Protein AF-S4PWM1-F1 (afdb_monomer)

Mean predicted aligned error: 23.27 Å

Secondary structure (DSSP, 8-state):
-PPPP---------------------S-------SS------------------------PPPPPP----TTS---HHHHHHHHHHTTPPPPPP-------S-PPPTTS----PPPP-HHHHHHHHHHHHHHHHHHHHHHHHHHHHHHTT--------HHHHHHHHHHHHHHHHHHHHHHHHHHHHHHHH-HHHHHHHHHHHHHHHSPPGGGGTT-

pLDDT: mean 71.3, std 20.87, range [37.0, 96.94]

Radius of gyration: 50.27 Å; Cα contacts (8 Å, |Δi|>4): 25; chains: 1; bounding box: 81×59×151 Å

Sequence (216 aa):
VEEVPVDSHLAKDNGAASRSRSRSNTRERADNHSREHRGHDDGHRDTSRSQDSVKSRESSEASPAPVSSSAHDSLSIDETNKLRAKLGLKPLELAEKRADDGKIKDDLGEFYHAPAANLAQQRKADKLRERLDERREKRQLENKLQSTLLADESDDDDASAWVRRSRDIEKQKREAAKRAALLDEMDAEFGVGALLADEQRGERARAYAPRHLRGL

Structure (mmCIF, N/CA/C/O backbone):
data_AF-S4PWM1-F1
#
_entry.id   AF-S4PWM1-F1
#
loop_
_atom_site.group_PDB
_atom_site.id
_atom_site.type_symbol
_atom_site.label_atom_id
_atom_site.label_alt_id
_atom_site.label_comp_id
_atom_site.label_asym_id
_atom_site.label_entity_id
_atom_site.label_seq_id
_atom_site.pdbx_PDB_ins_code
_atom_site.Cartn_x
_atom_site.Cartn_y
_atom_site.Cartn_z
_atom_site.occupancy
_atom_site.B_iso_or_equiv
_atom_site.auth_seq_id
_atom_site.auth_comp_id
_atom_site.auth_asym_id
_atom_site.auth_atom_id
_atom_site.pdbx_PDB_model_num
ATOM 1 N N . VAL A 1 1 ? -25.999 14.994 64.403 1.00 47.25 1 VAL A N 1
ATOM 2 C CA . VAL A 1 1 ? -25.437 16.182 63.727 1.00 47.25 1 VAL A CA 1
ATOM 3 C C . VAL A 1 1 ? -23.970 16.186 64.089 1.00 47.25 1 VAL A C 1
ATOM 5 O O . VAL A 1 1 ? -23.621 16.641 65.165 1.00 47.25 1 VAL A O 1
ATOM 8 N N . GLU A 1 2 ? -23.168 15.498 63.282 1.00 57.25 2 GLU A N 1
ATOM 9 C CA . GLU A 1 2 ? -21.711 15.468 63.417 1.00 57.25 2 GLU A CA 1
ATOM 10 C C . GLU A 1 2 ? -21.146 16.442 62.387 1.00 57.25 2 GLU A C 1
ATOM 12 O O . GLU A 1 2 ? -21.540 16.423 61.219 1.00 57.25 2 GLU A O 1
ATOM 17 N N . GLU A 1 3 ? -20.309 17.353 62.863 1.00 59.72 3 GLU A N 1
ATOM 18 C CA . GLU A 1 3 ? -19.761 18.471 62.106 1.00 59.72 3 GLU A CA 1
ATOM 19 C C . GLU A 1 3 ? -18.607 17.997 61.213 1.00 59.72 3 GLU A C 1
ATOM 21 O O . GLU A 1 3 ? -17.680 17.325 61.663 1.00 59.72 3 GLU A O 1
ATOM 26 N N . VAL A 1 4 ? -18.669 18.357 59.931 1.00 64.19 4 VAL A N 1
ATOM 27 C CA . VAL A 1 4 ? -17.611 18.114 58.942 1.00 64.19 4 VAL A CA 1
ATOM 28 C C . VAL A 1 4 ? -16.639 19.301 58.973 1.00 64.19 4 VAL A C 1
ATOM 30 O O . VAL A 1 4 ? -17.100 20.437 58.833 1.00 64.19 4 VAL A O 1
ATOM 33 N N . PRO A 1 5 ? -15.314 19.101 59.104 1.00 62.34 5 PRO A N 1
ATOM 34 C CA . PRO A 1 5 ? -14.359 20.194 58.969 1.00 62.34 5 PRO A CA 1
ATOM 35 C C . PRO A 1 5 ? -14.307 20.691 57.520 1.00 62.34 5 PRO A C 1
ATOM 37 O O . PRO A 1 5 ? -14.074 19.925 56.585 1.00 62.34 5 PRO A O 1
ATOM 40 N N . VAL A 1 6 ? -14.533 21.992 57.345 1.00 58.59 6 VAL A N 1
ATOM 41 C CA . VAL A 1 6 ? -14.430 22.705 56.069 1.00 58.59 6 VAL A CA 1
ATOM 42 C C . VAL A 1 6 ? -12.949 22.875 55.736 1.00 58.59 6 VAL A C 1
ATOM 44 O O . VAL A 1 6 ? -12.271 23.716 56.323 1.00 58.59 6 VAL A O 1
ATOM 47 N N . ASP A 1 7 ? -12.440 22.065 54.811 1.00 44.38 7 ASP A N 1
ATOM 48 C CA . ASP A 1 7 ? -11.046 22.124 54.373 1.00 44.38 7 ASP A CA 1
ATOM 49 C C . ASP A 1 7 ? -10.835 23.347 53.461 1.00 44.38 7 ASP A C 1
ATOM 51 O O . ASP A 1 7 ? -11.113 23.348 52.258 1.00 44.38 7 ASP A O 1
ATOM 55 N N . SER A 1 8 ? -10.399 24.448 54.072 1.00 57.22 8 SER A N 1
ATOM 56 C CA . SER A 1 8 ? -10.120 25.731 53.434 1.00 57.22 8 SER A CA 1
ATOM 57 C C . SER A 1 8 ? -8.670 25.812 52.951 1.00 57.22 8 SER A C 1
ATOM 59 O O . SER A 1 8 ? -7.884 26.596 53.477 1.00 57.22 8 SER A O 1
ATOM 61 N N . HIS A 1 9 ? -8.294 25.046 51.928 1.00 48.97 9 HIS A N 1
ATOM 62 C CA . HIS A 1 9 ? -7.017 25.257 51.235 1.00 48.97 9 HIS A CA 1
ATOM 63 C C . HIS A 1 9 ? -7.143 25.054 49.723 1.00 48.97 9 HIS A C 1
ATOM 65 O O . HIS A 1 9 ? -6.680 24.073 49.149 1.00 48.97 9 HIS A O 1
ATOM 71 N N . LEU A 1 10 ? -7.715 26.057 49.052 1.00 50.53 10 LEU A N 1
ATOM 72 C CA . LEU A 1 10 ? -7.537 26.250 47.614 1.00 50.53 10 LEU A CA 1
ATOM 73 C C . LEU A 1 10 ? -7.176 27.708 47.299 1.00 50.53 10 LEU A C 1
ATOM 75 O O . LEU A 1 10 ? -7.856 28.397 46.550 1.00 50.53 10 LEU A O 1
ATOM 79 N N . ALA A 1 11 ? -6.071 28.177 47.876 1.00 50.81 11 ALA A N 1
ATOM 80 C CA . ALA A 1 11 ? -5.341 29.316 47.336 1.00 50.81 11 ALA A CA 1
ATOM 81 C C . ALA A 1 11 ? -4.248 28.764 46.411 1.00 50.81 11 ALA A C 1
ATOM 83 O O . ALA A 1 11 ? -3.217 28.279 46.872 1.00 50.81 11 ALA A O 1
ATOM 84 N N . LYS A 1 12 ? -4.489 28.784 45.097 1.00 51.94 12 LYS A N 1
ATOM 85 C CA . LYS A 1 12 ? -3.407 28.710 44.112 1.00 51.94 12 LYS A CA 1
ATOM 86 C C . LYS A 1 12 ? -3.228 30.099 43.530 1.00 51.94 12 LYS A C 1
ATOM 88 O O . LYS A 1 12 ? -4.054 30.571 42.754 1.00 51.94 12 LYS A O 1
ATOM 93 N N . ASP A 1 13 ? -2.146 30.725 43.973 1.00 45.38 13 ASP A N 1
ATOM 94 C CA . ASP A 1 13 ? -1.615 31.982 43.482 1.00 45.38 13 ASP A CA 1
ATOM 95 C C . ASP A 1 13 ? -1.570 32.016 41.951 1.00 45.38 13 ASP A C 1
ATOM 97 O O . ASP A 1 13 ? -0.864 31.242 41.299 1.00 45.38 13 ASP A O 1
ATOM 101 N N . ASN A 1 14 ? -2.284 32.985 41.382 1.00 50.38 14 ASN A N 1
ATOM 102 C CA . ASN A 1 14 ? -2.022 33.500 40.045 1.00 50.38 14 ASN A CA 1
ATOM 103 C C . ASN A 1 14 ? -0.739 34.341 40.095 1.00 50.38 14 ASN A C 1
ATOM 105 O O . ASN A 1 14 ? -0.771 35.568 40.138 1.00 50.38 14 ASN A O 1
ATOM 109 N N . GLY A 1 15 ? 0.405 33.659 40.120 1.00 37.94 15 GLY A N 1
ATOM 110 C CA . GLY A 1 15 ? 1.730 34.257 40.011 1.00 37.94 15 GLY A CA 1
ATOM 111 C C . GLY A 1 15 ? 2.275 34.096 38.598 1.00 37.94 15 GLY A C 1
ATOM 112 O O . GLY A 1 15 ? 2.889 33.081 38.272 1.00 37.94 15 GLY A O 1
ATOM 113 N N . ALA A 1 16 ? 2.061 35.106 37.755 1.00 53.19 16 ALA A N 1
ATOM 114 C CA . ALA A 1 16 ? 2.732 35.250 36.471 1.00 53.19 16 ALA A CA 1
ATOM 115 C C . ALA A 1 16 ? 4.252 35.376 36.692 1.00 53.19 16 ALA A C 1
ATOM 117 O O . ALA A 1 16 ? 4.773 36.458 36.939 1.00 53.19 16 ALA A O 1
ATOM 118 N N . ALA A 1 17 ? 4.968 34.253 36.617 1.00 42.72 17 ALA A N 1
ATOM 119 C CA . ALA A 1 17 ? 6.423 34.212 36.664 1.00 42.72 17 ALA A CA 1
ATOM 120 C C . ALA A 1 17 ? 6.965 33.850 35.278 1.00 42.72 17 ALA A C 1
ATOM 122 O O . ALA A 1 17 ? 7.040 32.684 34.882 1.00 42.72 17 ALA A O 1
ATOM 123 N N . SER A 1 18 ? 7.346 34.892 34.544 1.00 53.00 18 SER A N 1
ATOM 124 C CA . SER A 1 18 ? 8.180 34.862 33.347 1.00 53.00 18 SER A CA 1
ATOM 125 C C . SER A 1 18 ? 9.435 34.015 33.578 1.00 53.00 18 SER A C 1
ATOM 127 O O . SER A 1 18 ? 10.420 34.471 34.155 1.00 53.00 18 SER A O 1
ATOM 129 N N . ARG A 1 19 ? 9.402 32.761 33.121 1.00 44.59 19 ARG A N 1
ATOM 130 C CA . ARG A 1 19 ? 10.567 31.875 33.075 1.00 44.59 19 ARG A CA 1
ATOM 131 C C . ARG A 1 19 ? 11.207 31.969 31.697 1.00 44.59 19 ARG A C 1
ATOM 133 O O . ARG A 1 19 ? 10.905 31.192 30.794 1.00 44.59 19 ARG A O 1
ATOM 140 N N . SER A 1 20 ? 12.110 32.932 31.563 1.00 48.38 20 SER A N 1
ATOM 141 C CA . SER A 1 20 ? 13.147 32.981 30.537 1.00 48.38 20 SER A CA 1
ATOM 142 C C . SER A 1 20 ? 14.019 31.725 30.640 1.00 48.38 20 SER A C 1
ATOM 144 O O . SER A 1 20 ? 14.990 31.660 31.388 1.00 48.38 20 SER A O 1
ATOM 146 N N . ARG A 1 21 ? 13.652 30.679 29.896 1.00 42.19 21 ARG A N 1
ATOM 147 C CA . ARG A 1 21 ? 14.533 29.534 29.664 1.00 42.19 21 ARG A CA 1
ATOM 148 C C . ARG A 1 21 ? 15.431 29.856 28.480 1.00 42.19 21 ARG A C 1
ATOM 150 O O . ARG A 1 21 ? 15.027 29.749 27.325 1.00 42.19 21 ARG A O 1
ATOM 157 N N . SER A 1 22 ? 16.642 30.278 28.821 1.00 40.59 22 SER A N 1
ATOM 158 C CA . SER A 1 22 ? 17.814 30.363 27.961 1.00 40.59 22 SER A CA 1
ATOM 159 C C . SER A 1 22 ? 17.892 29.142 27.046 1.00 40.59 22 SER A C 1
ATOM 161 O O . SER A 1 22 ? 18.105 28.020 27.505 1.00 40.59 22 SER A O 1
ATOM 163 N N . ARG A 1 23 ? 17.691 29.358 25.743 1.00 40.84 23 ARG A N 1
ATOM 164 C CA . ARG A 1 23 ? 17.968 28.357 24.714 1.00 40.84 23 ARG A CA 1
ATOM 165 C C . ARG A 1 23 ? 19.480 28.239 24.586 1.00 40.84 23 ARG A C 1
ATOM 167 O O . ARG A 1 23 ? 20.145 29.145 24.088 1.00 40.84 23 ARG A O 1
ATOM 174 N N . SER A 1 24 ? 20.004 27.131 25.089 1.00 39.84 24 SER A N 1
ATOM 175 C CA . SER A 1 24 ? 21.364 26.669 24.870 1.00 39.84 24 SER A CA 1
ATOM 176 C C . SER A 1 24 ? 21.612 26.503 23.372 1.00 39.84 24 SER A C 1
ATOM 178 O O . SER A 1 24 ? 21.087 25.622 22.699 1.00 39.84 24 SER A O 1
ATOM 180 N N . ASN A 1 25 ? 22.425 27.421 22.872 1.00 50.50 25 ASN A N 1
ATOM 181 C CA . ASN A 1 25 ? 23.134 27.371 21.613 1.00 50.50 25 ASN A CA 1
ATOM 182 C C . ASN A 1 25 ? 24.105 26.183 21.613 1.00 50.50 25 ASN A C 1
ATOM 184 O O . ASN A 1 25 ? 25.208 26.331 22.120 1.00 50.50 25 ASN A O 1
ATOM 188 N N . THR A 1 26 ? 23.723 25.032 21.058 1.00 52.50 26 THR A N 1
ATOM 189 C CA . THR A 1 26 ? 24.685 24.049 20.536 1.00 52.50 26 THR A CA 1
ATOM 190 C C . THR A 1 26 ? 24.004 23.102 19.560 1.00 52.50 26 THR A C 1
ATOM 192 O O . THR A 1 26 ? 23.050 22.430 19.942 1.00 52.50 26 THR A O 1
ATOM 195 N N . ARG A 1 27 ? 24.625 22.963 18.382 1.00 51.12 27 ARG A N 1
ATOM 196 C CA . ARG A 1 27 ? 24.368 21.963 17.331 1.00 51.12 27 ARG A CA 1
ATOM 197 C C . ARG A 1 27 ? 23.137 22.269 16.488 1.00 51.12 27 ARG A C 1
ATOM 199 O O . ARG A 1 27 ? 22.039 21.900 16.848 1.00 51.12 27 ARG A O 1
ATOM 206 N N . GLU A 1 28 ? 23.359 22.978 15.386 1.00 40.31 28 GLU A N 1
ATOM 207 C CA . GLU A 1 28 ? 23.234 22.440 14.022 1.00 40.31 28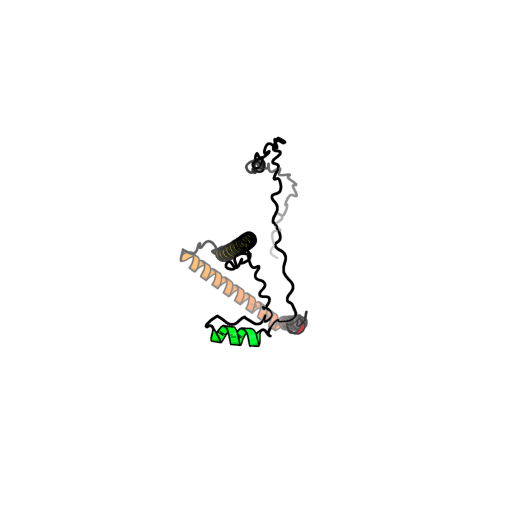 GLU A CA 1
ATOM 208 C C . GLU A 1 28 ? 23.832 23.482 13.070 1.00 40.31 28 GLU A C 1
ATOM 210 O O . GLU A 1 28 ? 23.163 24.344 12.506 1.00 40.31 28 GLU A O 1
ATOM 215 N N . ARG A 1 29 ? 25.162 23.442 12.945 1.00 46.53 29 ARG A N 1
ATOM 216 C CA . ARG A 1 29 ? 25.883 24.122 11.870 1.00 46.53 29 ARG A CA 1
ATOM 217 C C . ARG A 1 29 ? 25.655 23.262 10.627 1.00 46.53 29 ARG A C 1
ATOM 219 O O . ARG A 1 29 ? 26.489 22.432 10.294 1.00 46.53 29 ARG A O 1
ATOM 226 N N . ALA A 1 30 ? 24.461 23.379 10.052 1.00 45.25 30 ALA A N 1
ATOM 227 C CA . ALA A 1 30 ? 24.095 22.707 8.821 1.00 45.25 30 ALA A CA 1
ATOM 228 C C . ALA A 1 30 ? 24.961 23.271 7.691 1.00 45.25 30 ALA A C 1
ATOM 230 O O . ALA A 1 30 ? 24.841 24.434 7.304 1.00 45.25 30 ALA A O 1
ATOM 231 N N . ASP A 1 31 ? 25.878 22.420 7.245 1.00 48.50 31 ASP A N 1
ATOM 232 C CA . ASP A 1 31 ? 26.550 22.419 5.956 1.00 48.50 31 ASP A CA 1
ATOM 233 C C . ASP A 1 31 ? 25.719 23.080 4.847 1.00 48.50 31 ASP A C 1
ATOM 235 O O . ASP A 1 31 ? 24.832 22.478 4.244 1.00 48.50 31 ASP A O 1
ATOM 239 N N . ASN A 1 32 ? 26.051 24.333 4.545 1.00 48.41 32 ASN A N 1
ATOM 240 C CA . ASN A 1 32 ? 25.696 24.988 3.293 1.00 48.41 32 ASN A CA 1
ATOM 241 C C . ASN A 1 32 ? 26.982 25.344 2.536 1.00 48.41 32 ASN A C 1
ATOM 243 O O . ASN A 1 32 ? 27.259 26.505 2.255 1.00 48.41 32 ASN A O 1
ATOM 247 N N . HIS A 1 33 ? 27.806 24.330 2.262 1.00 50.22 33 HIS A N 1
ATOM 248 C CA . HIS A 1 33 ? 28.985 24.437 1.401 1.00 50.22 33 HIS A CA 1
ATOM 249 C C . HIS A 1 33 ? 29.175 23.164 0.577 1.00 50.22 33 HIS A C 1
ATOM 251 O O . HIS A 1 33 ? 30.137 22.424 0.743 1.00 50.22 33 HIS A O 1
ATOM 257 N N . SER A 1 34 ? 28.250 22.887 -0.343 1.00 49.97 34 SER A N 1
ATOM 258 C CA . SER A 1 34 ? 28.459 21.863 -1.377 1.00 49.97 34 SER A CA 1
ATOM 259 C C . SER A 1 34 ? 27.591 22.123 -2.605 1.00 49.97 34 SER A C 1
ATOM 261 O O . SER A 1 34 ? 26.752 21.305 -2.975 1.00 49.97 34 SER A O 1
ATOM 263 N N . ARG A 1 35 ? 27.765 23.282 -3.251 1.00 52.06 35 ARG A N 1
ATOM 264 C CA . ARG A 1 35 ? 27.262 23.497 -4.618 1.00 52.06 35 ARG A CA 1
ATOM 265 C C . ARG A 1 35 ? 28.021 24.582 -5.377 1.00 52.06 35 ARG A C 1
ATOM 267 O O . ARG A 1 35 ? 27.427 25.410 -6.044 1.00 52.06 35 ARG A O 1
ATOM 274 N N . GLU A 1 36 ? 29.346 24.545 -5.308 1.00 50.19 36 GLU A N 1
ATOM 275 C CA . GLU A 1 36 ? 30.185 25.389 -6.162 1.00 50.19 36 GLU A CA 1
ATOM 276 C C . GLU A 1 36 ? 31.531 24.707 -6.412 1.00 50.19 36 GLU A C 1
ATOM 278 O O . GLU A 1 36 ? 32.546 25.041 -5.823 1.00 50.19 36 GLU A O 1
ATOM 283 N N . HIS A 1 37 ? 31.504 23.642 -7.215 1.00 52.09 37 HIS A N 1
ATOM 284 C CA . HIS A 1 37 ? 32.608 23.233 -8.090 1.00 52.09 37 HIS A CA 1
ATOM 285 C C . HIS A 1 37 ? 32.199 21.966 -8.843 1.00 52.09 37 HIS A C 1
ATOM 287 O O . HIS A 1 37 ? 32.094 20.901 -8.235 1.00 52.09 37 HIS A O 1
ATOM 293 N N . ARG A 1 38 ? 31.980 22.091 -10.159 1.00 46.06 38 ARG A N 1
ATOM 294 C CA . ARG A 1 38 ? 32.357 21.131 -11.221 1.00 46.06 38 ARG A CA 1
ATOM 295 C C . ARG A 1 38 ? 31.643 21.503 -12.521 1.00 46.06 38 ARG A C 1
ATOM 297 O O . ARG A 1 38 ? 30.431 21.343 -12.622 1.00 46.06 38 ARG A O 1
ATOM 304 N N . GLY A 1 39 ? 32.421 21.961 -13.503 1.00 42.41 39 GLY A N 1
ATOM 305 C CA . GLY A 1 39 ? 31.971 22.090 -14.890 1.00 42.41 39 GLY A CA 1
ATOM 306 C C . GLY A 1 39 ? 32.453 23.330 -15.643 1.00 42.41 39 GLY A C 1
ATOM 307 O O . GLY A 1 39 ? 31.665 23.891 -16.393 1.00 42.41 39 GLY A O 1
ATOM 308 N N . HIS A 1 40 ? 33.698 23.777 -15.456 1.00 46.56 40 HIS A N 1
ATOM 309 C CA . HIS A 1 40 ? 34.384 24.538 -16.504 1.00 46.56 40 HIS A CA 1
ATOM 310 C C . HIS A 1 40 ? 35.331 23.545 -17.178 1.00 46.56 40 HIS A C 1
ATOM 312 O O . HIS A 1 40 ? 36.392 23.246 -16.643 1.00 46.56 40 HIS A O 1
ATOM 318 N N . ASP A 1 41 ? 34.826 22.904 -18.230 1.00 45.09 41 ASP A N 1
ATOM 319 C CA . ASP A 1 41 ? 35.566 21.976 -19.081 1.00 45.09 41 ASP A CA 1
ATOM 320 C C . ASP A 1 41 ? 36.022 22.752 -20.316 1.00 45.09 41 ASP A C 1
ATOM 322 O O . ASP A 1 41 ? 35.214 23.300 -21.072 1.00 45.09 41 ASP A O 1
ATOM 326 N N . ASP A 1 42 ? 37.339 22.847 -20.425 1.00 49.38 42 ASP A N 1
ATOM 327 C CA . ASP A 1 42 ? 38.108 23.412 -21.514 1.00 49.38 42 ASP A CA 1
ATOM 328 C C . ASP A 1 42 ? 37.760 22.762 -22.857 1.00 49.38 42 ASP A C 1
ATOM 330 O O . ASP A 1 42 ? 37.933 21.564 -23.071 1.00 49.38 42 ASP A O 1
ATOM 334 N N . GLY A 1 43 ? 37.321 23.580 -23.811 1.00 44.88 43 GLY A N 1
ATOM 335 C CA . GLY A 1 43 ? 36.989 23.099 -25.149 1.00 44.88 43 GLY A CA 1
ATOM 336 C C . GLY A 1 43 ? 36.946 24.176 -26.223 1.00 44.88 43 GLY A C 1
ATOM 337 O O . GLY A 1 43 ? 36.269 23.992 -27.232 1.00 44.88 43 GLY A O 1
ATOM 338 N N . HIS A 1 44 ? 37.649 25.301 -26.052 1.00 43.22 44 HIS A N 1
ATOM 339 C CA . HIS A 1 44 ? 37.857 26.239 -27.156 1.00 43.22 44 HIS A CA 1
ATOM 340 C C . HIS A 1 44 ? 38.949 25.695 -28.079 1.00 43.22 44 HIS A C 1
ATOM 342 O O . HIS A 1 44 ? 40.133 25.997 -27.966 1.00 43.22 44 HIS A O 1
ATOM 348 N N . ARG A 1 45 ? 38.508 24.835 -28.998 1.00 44.72 45 ARG A N 1
ATOM 349 C CA . ARG A 1 45 ? 39.288 24.369 -30.136 1.00 44.72 45 ARG A CA 1
ATOM 350 C C . ARG A 1 45 ? 39.534 25.555 -31.066 1.00 44.72 45 ARG A C 1
ATOM 352 O O . ARG A 1 45 ? 38.615 26.067 -31.700 1.00 44.72 45 ARG A O 1
ATOM 359 N N . ASP A 1 46 ? 40.789 25.972 -31.073 1.00 39.44 46 ASP A N 1
ATOM 360 C CA . ASP A 1 46 ? 41.447 26.874 -32.007 1.00 39.44 46 ASP A CA 1
ATOM 361 C C . ASP A 1 46 ? 40.904 26.693 -33.440 1.00 39.44 46 ASP A C 1
ATOM 363 O O . ASP A 1 46 ? 41.144 25.674 -34.093 1.00 39.44 46 ASP A O 1
ATOM 367 N N . THR A 1 47 ? 40.101 27.656 -33.906 1.00 41.94 47 THR A N 1
ATOM 368 C CA . THR A 1 47 ? 39.665 27.742 -35.305 1.00 41.94 47 THR A CA 1
ATOM 369 C C . THR A 1 47 ? 40.679 28.608 -36.048 1.00 41.94 47 THR A C 1
ATOM 371 O O . THR A 1 47 ? 40.463 29.769 -36.395 1.00 41.94 47 THR A O 1
ATOM 374 N N . SER A 1 48 ? 41.860 28.034 -36.253 1.00 43.72 48 SER A N 1
ATOM 375 C CA . SER A 1 48 ? 42.852 28.545 -37.190 1.00 43.72 48 SER A CA 1
ATOM 376 C C . SER A 1 48 ? 42.295 28.360 -38.600 1.00 43.72 48 SER A C 1
ATOM 378 O O . SER A 1 48 ? 42.425 27.325 -39.251 1.00 43.72 48 SER A O 1
ATOM 380 N N . ARG A 1 49 ? 41.605 29.404 -39.063 1.00 43.94 49 ARG A N 1
ATOM 381 C CA . ARG A 1 49 ? 41.165 29.588 -40.443 1.00 43.94 49 ARG A CA 1
ATOM 382 C C . ARG A 1 49 ? 42.389 29.857 -41.323 1.00 43.94 49 ARG A C 1
ATOM 384 O O . ARG A 1 49 ? 42.621 30.984 -41.745 1.00 43.94 49 ARG A O 1
ATOM 391 N N . SER A 1 50 ? 43.157 28.810 -41.604 1.00 41.34 50 SER A N 1
ATOM 392 C CA . SER A 1 50 ? 44.153 28.799 -42.674 1.00 41.34 50 SER A CA 1
ATOM 393 C C . SER A 1 50 ? 43.450 28.433 -43.976 1.00 41.34 50 SER A C 1
ATOM 395 O O . SER A 1 50 ? 43.151 27.272 -44.247 1.00 41.34 50 SER A O 1
ATOM 397 N N . GLN A 1 51 ? 43.133 29.459 -44.763 1.00 44.25 51 GLN A N 1
ATOM 398 C CA . GLN A 1 51 ? 42.873 29.306 -46.186 1.00 44.25 51 GLN A CA 1
ATOM 399 C C . GLN A 1 51 ? 44.210 29.042 -46.880 1.00 44.25 51 GLN A C 1
ATOM 401 O O . GLN A 1 51 ? 44.968 29.980 -47.081 1.00 44.25 51 GLN A O 1
ATOM 406 N N . ASP A 1 52 ? 44.491 27.791 -47.234 1.00 38.34 52 ASP A N 1
ATOM 407 C CA . ASP A 1 52 ? 45.302 27.471 -48.411 1.00 38.34 52 ASP A CA 1
ATOM 408 C C . ASP A 1 52 ? 45.081 26.006 -48.809 1.00 38.34 52 ASP A C 1
ATOM 410 O O . ASP A 1 52 ? 45.366 25.085 -48.045 1.00 38.34 52 ASP A O 1
ATOM 414 N N . SER A 1 53 ? 44.465 25.791 -49.970 1.00 39.94 53 SER A N 1
ATOM 415 C CA . SER A 1 53 ? 44.671 24.622 -50.840 1.00 39.94 53 SER A CA 1
ATOM 416 C C . SER A 1 53 ? 43.685 24.689 -52.002 1.00 39.94 53 SER A C 1
ATOM 418 O O . SER A 1 53 ? 42.625 24.065 -52.037 1.00 39.94 53 SER A O 1
ATOM 420 N N . VAL A 1 54 ? 44.078 25.463 -53.007 1.00 40.00 54 VAL A N 1
ATOM 421 C CA . VAL A 1 54 ? 43.609 25.289 -54.377 1.00 40.00 54 VAL A CA 1
ATOM 422 C C . VAL A 1 54 ? 44.051 23.904 -54.868 1.00 40.00 54 VAL A C 1
ATOM 424 O O . VAL A 1 54 ? 45.223 23.668 -55.147 1.00 40.00 54 VAL A O 1
ATOM 427 N N . LYS A 1 55 ? 43.117 22.953 -54.960 1.00 39.72 55 LYS A N 1
ATOM 428 C CA . LYS A 1 55 ? 43.320 21.699 -55.696 1.00 39.72 55 LYS A CA 1
ATOM 429 C C . LYS A 1 55 ? 42.337 21.659 -56.858 1.00 39.72 55 LYS A C 1
ATOM 431 O O . LYS A 1 55 ? 41.204 21.203 -56.731 1.00 39.72 55 LYS A O 1
ATOM 436 N N . SER A 1 56 ? 42.809 22.162 -57.990 1.00 37.53 56 SER A N 1
ATOM 437 C CA . SER A 1 56 ? 42.262 21.904 -59.314 1.00 37.53 56 SER A CA 1
ATOM 438 C C . SER A 1 56 ? 42.107 20.394 -59.531 1.00 37.53 56 SER A C 1
ATOM 440 O O . SER A 1 56 ? 43.066 19.626 -59.441 1.00 37.53 56 SER A O 1
ATOM 442 N N . ARG A 1 57 ? 40.878 19.955 -59.806 1.00 43.81 57 ARG A N 1
ATOM 443 C CA . ARG A 1 57 ? 40.604 18.679 -60.466 1.00 43.81 57 ARG A CA 1
ATOM 444 C C . ARG A 1 57 ? 39.985 19.010 -61.809 1.00 43.81 57 ARG A C 1
ATOM 446 O O . ARG A 1 57 ? 38.787 19.240 -61.923 1.00 43.81 57 ARG A O 1
ATOM 453 N N . GLU A 1 58 ? 40.881 19.120 -62.775 1.00 38.09 58 GLU A N 1
ATOM 454 C CA . GLU A 1 58 ? 40.580 19.229 -64.187 1.00 38.09 58 GLU A CA 1
ATOM 455 C C . GLU A 1 58 ? 40.026 17.890 -64.688 1.00 38.09 58 GLU A C 1
ATOM 457 O O . GLU A 1 58 ? 40.583 16.816 -64.455 1.00 38.09 58 GLU A O 1
ATOM 462 N N . SER A 1 59 ? 38.855 18.015 -65.295 1.00 37.00 59 SER A N 1
ATOM 463 C CA . SER A 1 59 ? 38.278 17.226 -66.376 1.00 37.00 59 SER A CA 1
ATOM 464 C C . SER A 1 59 ? 39.230 16.275 -67.109 1.00 37.00 59 SER A C 1
ATOM 466 O O . SER A 1 59 ? 40.258 16.681 -67.637 1.00 37.00 59 SER A O 1
ATOM 468 N N . SER A 1 60 ? 38.802 15.023 -67.257 1.00 40.28 60 SER A N 1
ATOM 469 C CA . SER A 1 60 ? 39.163 14.191 -68.409 1.00 40.28 60 SER A CA 1
ATOM 470 C C . SER A 1 60 ? 37.902 13.499 -68.921 1.00 40.28 60 SER A C 1
ATOM 472 O O . SER A 1 60 ? 37.152 12.874 -68.173 1.00 40.28 60 SER A O 1
ATOM 474 N N . GLU A 1 61 ? 37.651 13.736 -70.201 1.00 37.09 61 GLU A N 1
ATOM 475 C CA . GLU A 1 61 ? 36.464 13.407 -70.977 1.00 37.09 61 GLU A CA 1
ATOM 476 C C . GLU A 1 61 ? 36.195 11.901 -71.090 1.00 37.09 61 GLU A C 1
ATOM 478 O O . GLU A 1 61 ? 37.087 11.101 -71.370 1.00 37.09 61 GLU A O 1
ATOM 483 N N . ALA A 1 62 ? 34.921 11.529 -70.964 1.00 40.75 62 ALA A N 1
ATOM 484 C CA . ALA A 1 62 ? 34.400 10.259 -71.448 1.00 40.75 62 ALA A CA 1
ATOM 485 C C . ALA A 1 62 ? 33.935 10.443 -72.903 1.00 40.75 62 ALA A C 1
ATOM 487 O O . ALA A 1 62 ? 33.034 11.234 -73.175 1.00 40.75 62 ALA A O 1
ATOM 488 N N . SER A 1 63 ? 34.545 9.713 -73.839 1.00 41.28 63 SER A N 1
ATOM 489 C CA . SER A 1 63 ? 34.084 9.637 -75.232 1.00 41.28 63 SER A CA 1
ATOM 490 C C . SER A 1 63 ? 32.801 8.796 -75.341 1.00 41.28 63 SER A C 1
ATOM 492 O O . SER A 1 63 ? 32.810 7.648 -74.891 1.00 41.28 63 SER A O 1
ATOM 494 N N . PRO A 1 64 ? 31.716 9.286 -75.970 1.00 50.97 64 PRO A N 1
ATOM 495 C CA . PRO A 1 64 ? 30.566 8.457 -76.314 1.00 50.97 64 PRO A CA 1
ATOM 496 C C . PRO A 1 64 ? 30.751 7.810 -77.699 1.00 50.97 64 PRO A C 1
ATOM 498 O O . PRO A 1 64 ? 30.875 8.499 -78.711 1.00 50.97 64 PRO A O 1
ATOM 501 N N . ALA A 1 65 ? 30.736 6.477 -77.762 1.00 47.12 65 ALA A N 1
ATOM 502 C CA . ALA A 1 65 ? 30.593 5.756 -79.027 1.00 47.12 65 ALA A CA 1
ATOM 503 C C . ALA A 1 65 ? 29.126 5.835 -79.515 1.00 47.12 65 ALA A C 1
ATOM 505 O O . ALA A 1 65 ? 28.214 5.649 -78.704 1.00 47.12 65 ALA A O 1
ATOM 506 N N . PRO A 1 66 ? 28.862 6.100 -80.809 1.00 51.97 66 PRO A N 1
ATOM 507 C CA . PRO A 1 66 ? 27.504 6.249 -81.317 1.00 51.97 66 PRO A CA 1
ATOM 508 C C . PRO A 1 66 ? 26.803 4.898 -81.499 1.00 51.97 66 PRO A C 1
ATOM 510 O O . PRO A 1 66 ? 27.268 4.004 -82.207 1.00 51.97 66 PRO A O 1
ATOM 513 N N . VAL A 1 67 ? 25.628 4.800 -80.883 1.00 46.62 67 VAL A N 1
ATOM 514 C CA . VAL A 1 67 ? 24.602 3.789 -81.142 1.00 46.62 67 VAL A CA 1
ATOM 515 C C . VAL A 1 67 ? 24.168 3.863 -82.608 1.00 46.62 67 VAL A C 1
ATOM 517 O O . VAL A 1 67 ? 23.617 4.868 -83.053 1.00 46.62 67 VAL A O 1
ATOM 520 N N . SER A 1 68 ? 24.424 2.805 -83.379 1.00 42.38 68 SER A N 1
ATOM 521 C CA . SER A 1 68 ? 23.853 2.672 -84.718 1.00 42.38 68 SER A CA 1
ATOM 522 C C . SER A 1 68 ? 22.481 2.011 -84.624 1.00 42.38 68 SER A C 1
ATOM 524 O O . SER A 1 68 ? 22.293 0.903 -84.128 1.00 42.38 68 SER A O 1
ATOM 526 N N . SER A 1 69 ? 21.511 2.785 -85.083 1.00 52.38 69 SER A N 1
ATOM 527 C CA . SER A 1 69 ? 20.114 2.476 -85.320 1.00 52.38 69 SER A CA 1
ATOM 528 C C . SER A 1 69 ? 19.919 1.246 -86.217 1.00 52.38 69 SER A C 1
ATOM 530 O O . SER A 1 69 ? 20.123 1.322 -87.427 1.00 52.38 69 SER A O 1
ATOM 532 N N . SER A 1 70 ? 19.430 0.148 -85.645 1.00 49.62 70 SER A N 1
ATOM 533 C CA . SER A 1 70 ? 18.724 -0.909 -86.383 1.00 49.62 70 SER A CA 1
ATOM 534 C C . SER A 1 70 ? 17.517 -1.368 -85.562 1.00 49.62 70 SER A C 1
ATOM 536 O O . SER A 1 70 ? 17.472 -2.456 -84.997 1.00 49.62 70 SER A O 1
ATOM 538 N N . ALA A 1 71 ? 16.549 -0.464 -85.410 1.00 55.56 71 ALA A N 1
ATOM 539 C CA . ALA A 1 71 ? 15.367 -0.657 -84.568 1.00 55.56 71 ALA A CA 1
ATOM 540 C C . ALA A 1 71 ? 14.190 -1.337 -85.300 1.00 55.56 71 ALA A C 1
ATOM 542 O O . ALA A 1 71 ? 13.072 -1.328 -84.796 1.00 55.56 71 ALA A O 1
ATOM 543 N N . HIS A 1 72 ? 14.420 -1.916 -86.485 1.00 52.28 72 HIS A N 1
ATOM 544 C CA . HIS A 1 72 ? 13.366 -2.528 -87.306 1.00 52.28 72 HIS A CA 1
ATOM 545 C C . HIS A 1 72 ? 13.564 -4.022 -87.610 1.00 52.28 72 HIS A C 1
ATOM 547 O O . HIS A 1 72 ? 12.746 -4.590 -88.323 1.00 52.28 72 HIS A O 1
ATOM 553 N N . ASP A 1 73 ? 14.574 -4.669 -87.019 1.00 57.88 73 ASP A N 1
ATOM 554 C CA . ASP A 1 73 ? 14.846 -6.112 -87.185 1.00 57.88 73 ASP A CA 1
ATOM 555 C C . ASP A 1 73 ? 14.996 -6.833 -85.825 1.00 57.88 73 ASP A C 1
ATOM 557 O O . ASP A 1 73 ? 15.779 -7.763 -85.643 1.00 57.88 73 ASP A O 1
ATOM 561 N N . SER A 1 74 ? 14.304 -6.330 -84.796 1.00 64.56 74 SER A N 1
ATOM 562 C CA . SER A 1 74 ? 14.378 -6.864 -83.431 1.00 64.56 74 SER A CA 1
ATOM 563 C C . SER A 1 74 ? 13.321 -7.952 -83.219 1.00 64.56 74 SER A C 1
ATOM 565 O O . SER A 1 74 ? 12.129 -7.658 -83.160 1.00 64.56 74 SER A O 1
ATOM 567 N N . LEU A 1 75 ? 13.761 -9.205 -83.087 1.00 78.44 75 LEU A N 1
ATOM 568 C CA . LEU A 1 75 ? 12.907 -10.339 -82.710 1.00 78.44 75 LEU A CA 1
ATOM 569 C C . LEU A 1 75 ? 12.289 -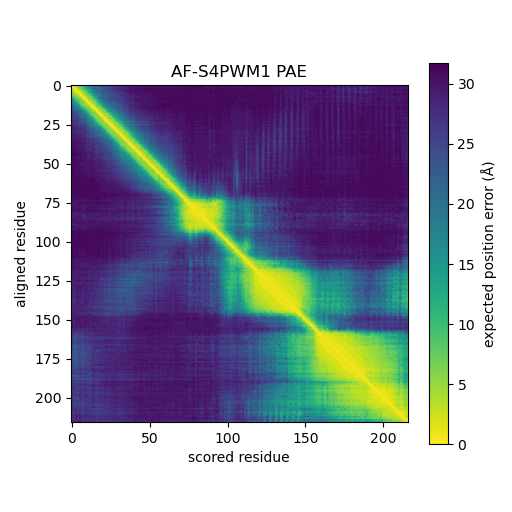10.128 -81.319 1.00 78.44 75 LEU A C 1
ATOM 571 O O . LEU A 1 75 ? 12.900 -9.506 -80.445 1.00 78.44 75 LEU A O 1
ATOM 575 N N . SER A 1 76 ? 11.097 -10.689 -81.085 1.00 85.00 76 SER A N 1
ATOM 576 C CA . SER A 1 76 ? 10.449 -10.617 -79.766 1.00 85.00 76 SER A CA 1
ATOM 577 C C . SER A 1 76 ? 11.334 -11.255 -78.682 1.00 85.00 76 SER A C 1
ATOM 579 O O . SER A 1 76 ? 12.141 -12.148 -78.964 1.00 85.00 76 SER A O 1
ATOM 581 N N . ILE A 1 77 ? 11.194 -10.831 -77.420 1.00 82.81 77 ILE A N 1
ATOM 582 C CA . ILE A 1 77 ? 11.971 -11.375 -76.287 1.00 82.81 77 ILE A CA 1
ATOM 583 C C . ILE A 1 77 ? 11.790 -12.899 -76.196 1.00 82.81 77 ILE A C 1
ATOM 585 O O . ILE A 1 77 ? 12.756 -13.618 -75.951 1.00 82.81 77 ILE A O 1
ATOM 589 N N . ASP A 1 78 ? 10.596 -13.408 -76.502 1.00 86.44 78 ASP A N 1
ATOM 590 C CA . ASP A 1 78 ? 10.313 -14.847 -76.519 1.00 86.44 78 ASP A CA 1
ATOM 591 C C . ASP A 1 78 ? 11.024 -15.583 -77.660 1.00 86.44 78 ASP A C 1
ATOM 593 O O . ASP A 1 78 ? 11.522 -16.697 -77.487 1.00 86.44 78 ASP A O 1
ATOM 597 N N . GLU A 1 79 ? 11.104 -14.969 -78.839 1.00 88.94 79 GLU A N 1
ATOM 598 C CA . GLU A 1 79 ? 11.821 -15.523 -79.991 1.00 88.94 79 GLU A CA 1
ATOM 599 C C . GLU A 1 79 ? 13.331 -15.515 -79.743 1.00 88.94 79 GLU A C 1
ATOM 601 O O . GLU A 1 79 ? 14.016 -16.514 -79.981 1.00 88.94 79 GLU A O 1
ATOM 606 N N . THR A 1 80 ? 13.830 -14.435 -79.144 1.00 90.31 80 THR A N 1
ATOM 607 C CA . THR A 1 80 ? 15.215 -14.304 -78.691 1.00 90.31 80 THR A CA 1
ATOM 608 C C . THR A 1 80 ? 15.538 -15.338 -77.611 1.00 90.31 80 THR A C 1
ATOM 610 O O . THR A 1 80 ? 16.591 -15.970 -77.666 1.00 90.31 80 THR A O 1
ATOM 613 N N . ASN A 1 81 ? 14.624 -15.592 -76.670 1.00 91.44 81 ASN A N 1
ATOM 614 C CA . ASN A 1 81 ? 14.777 -16.611 -75.630 1.00 91.44 81 ASN A CA 1
ATOM 615 C C . ASN A 1 81 ? 14.811 -18.031 -76.200 1.00 91.44 81 ASN A C 1
ATOM 617 O O . ASN A 1 81 ? 15.620 -18.847 -75.756 1.00 91.44 81 ASN A O 1
ATOM 621 N N . LYS A 1 82 ? 14.006 -18.324 -77.229 1.00 92.12 82 LYS A N 1
ATOM 622 C CA . LYS A 1 82 ? 14.064 -19.605 -77.953 1.00 92.12 82 LYS A CA 1
ATOM 623 C C . LYS A 1 82 ? 15.410 -19.801 -78.649 1.00 92.12 82 LYS A C 1
ATOM 625 O O . LYS A 1 82 ? 15.986 -20.884 -78.555 1.00 92.12 82 LYS A O 1
ATOM 630 N N . LEU A 1 83 ? 15.922 -18.774 -79.332 1.00 90.12 83 LEU A N 1
ATOM 631 C CA . LEU A 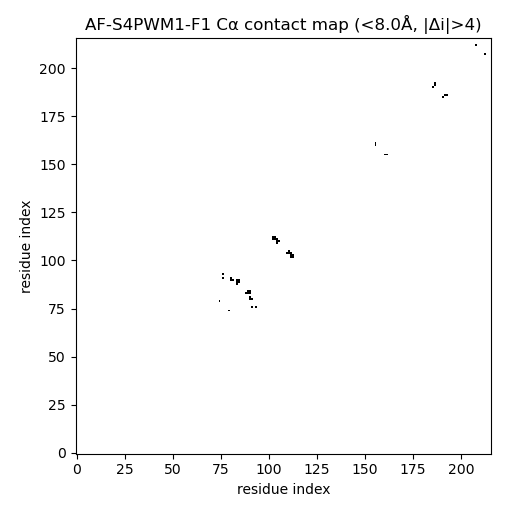1 83 ? 17.257 -18.821 -79.942 1.00 90.12 83 LEU A CA 1
ATOM 632 C C . LEU A 1 83 ? 18.340 -19.012 -78.881 1.00 90.12 83 LEU A C 1
ATOM 634 O O . LEU A 1 83 ? 19.241 -19.832 -79.040 1.00 90.12 83 LEU A O 1
ATOM 638 N N . ARG A 1 84 ? 18.205 -18.314 -77.758 1.00 92.00 84 ARG A N 1
ATOM 639 C CA . ARG A 1 84 ? 19.139 -18.380 -76.646 1.00 92.00 84 ARG A CA 1
ATOM 640 C C . ARG A 1 84 ? 19.196 -19.771 -76.009 1.00 92.00 84 ARG A C 1
ATOM 642 O O . ARG A 1 84 ? 20.287 -20.293 -75.809 1.00 92.00 84 ARG A O 1
ATOM 649 N N . ALA A 1 85 ? 18.045 -20.406 -75.795 1.00 89.44 85 ALA A N 1
ATOM 650 C CA . ALA A 1 85 ? 17.966 -21.775 -75.295 1.00 89.44 85 ALA A CA 1
ATOM 651 C C . ALA A 1 85 ? 18.610 -22.788 -76.258 1.00 89.44 85 ALA A C 1
ATOM 653 O O . ALA A 1 85 ? 19.347 -23.666 -75.817 1.00 89.44 85 ALA A O 1
ATOM 654 N N . LYS A 1 86 ? 18.399 -22.643 -77.577 1.00 90.75 86 LYS A N 1
ATOM 655 C CA . LYS A 1 86 ? 19.046 -23.499 -78.594 1.00 90.75 86 LYS A CA 1
ATOM 656 C C . LYS A 1 86 ? 20.571 -23.370 -78.600 1.00 90.75 86 LYS A C 1
ATOM 658 O O . LYS A 1 86 ? 21.259 -24.329 -78.924 1.00 90.75 86 LYS A O 1
ATOM 663 N N . LEU A 1 87 ? 21.084 -22.200 -78.229 1.00 88.50 87 LEU A N 1
ATOM 664 C CA . LEU A 1 87 ? 22.512 -21.923 -78.077 1.00 88.50 87 LEU A CA 1
ATOM 665 C C . LEU A 1 87 ? 23.043 -22.252 -76.667 1.00 88.50 87 LEU A C 1
ATOM 667 O O . LEU A 1 87 ? 24.200 -21.967 -76.375 1.00 88.50 87 LEU A O 1
ATOM 671 N N . GLY A 1 88 ? 22.217 -22.828 -75.784 1.00 89.25 88 GLY A N 1
ATOM 672 C CA . GLY A 1 88 ? 22.601 -23.183 -74.413 1.00 89.25 88 GLY A CA 1
ATOM 673 C C . GLY A 1 88 ? 22.819 -21.985 -73.479 1.00 89.25 88 GLY A C 1
ATOM 674 O O . GLY A 1 88 ? 23.415 -22.127 -72.416 1.00 89.25 88 GLY A O 1
ATOM 675 N N . LEU A 1 89 ? 22.353 -20.798 -73.861 1.00 88.56 89 LEU A N 1
ATOM 676 C CA . LEU A 1 89 ? 22.487 -19.559 -73.099 1.00 88.56 89 LEU A CA 1
ATOM 677 C C . LEU A 1 89 ? 21.259 -19.355 -72.181 1.00 88.56 89 LEU A C 1
ATOM 679 O O . LEU A 1 89 ? 20.139 -19.747 -72.513 1.00 88.56 89 LEU A O 1
ATOM 683 N N . LYS A 1 90 ? 21.447 -18.701 -71.025 1.00 90.31 90 LYS A N 1
ATOM 684 C CA . LYS A 1 90 ? 20.371 -18.447 -70.043 1.00 90.31 90 LYS A CA 1
ATOM 685 C C . LYS A 1 90 ? 19.298 -17.495 -70.615 1.00 90.31 90 LYS A C 1
ATOM 687 O O . LYS A 1 90 ? 19.667 -16.373 -70.977 1.00 90.31 90 LYS A O 1
ATOM 692 N N . PRO A 1 91 ? 18.002 -17.871 -70.652 1.00 87.81 91 PRO A N 1
ATOM 693 C CA . PRO A 1 91 ? 16.911 -17.002 -71.115 1.00 87.81 91 PRO A CA 1
ATOM 694 C C . PRO A 1 91 ? 16.903 -15.618 -70.448 1.00 87.81 91 PRO A C 1
ATOM 696 O O . PRO A 1 91 ? 17.272 -15.486 -69.280 1.00 87.81 91 PRO A O 1
ATOM 699 N N . LEU A 1 92 ? 16.494 -14.588 -71.195 1.00 83.12 92 LEU A N 1
ATOM 700 C CA . LEU A 1 92 ? 16.254 -13.247 -70.663 1.00 83.12 92 LEU A CA 1
ATOM 701 C C . LEU A 1 92 ? 15.033 -13.260 -69.751 1.00 83.12 92 LEU A C 1
ATOM 703 O O . LEU A 1 92 ? 13.980 -13.783 -70.119 1.00 83.12 92 LEU A O 1
ATOM 707 N N . GLU A 1 93 ? 15.187 -12.645 -68.585 1.00 79.19 93 GLU A N 1
ATOM 708 C CA . GLU A 1 93 ? 14.110 -12.461 -67.622 1.00 79.19 93 GLU A CA 1
ATOM 709 C C . GLU A 1 93 ? 13.184 -11.339 -68.113 1.00 79.19 93 GLU A C 1
ATOM 711 O O . GLU A 1 93 ? 13.631 -10.235 -68.435 1.00 79.19 93 GLU A O 1
ATOM 716 N N . LEU A 1 94 ? 11.886 -11.638 -68.204 1.00 71.56 94 LEU A N 1
ATOM 717 C CA . LEU A 1 94 ? 10.853 -10.633 -68.430 1.00 71.56 94 LEU A CA 1
ATOM 718 C C . LEU A 1 94 ? 10.813 -9.748 -67.182 1.00 71.56 94 LEU A C 1
ATOM 720 O O . LEU A 1 94 ? 10.807 -10.266 -66.068 1.00 71.56 94 LEU A O 1
ATOM 724 N N . ALA A 1 95 ? 10.840 -8.427 -67.353 1.00 60.22 95 ALA A N 1
ATOM 725 C CA . ALA A 1 95 ? 10.862 -7.488 -66.237 1.00 60.22 95 ALA A CA 1
ATOM 726 C C . ALA A 1 95 ? 9.534 -7.526 -65.453 1.00 60.22 95 ALA A C 1
ATOM 728 O O . ALA A 1 95 ? 8.659 -6.681 -65.638 1.00 60.22 95 ALA A O 1
ATOM 729 N N . GLU A 1 96 ? 9.374 -8.508 -64.568 1.00 58.75 96 GLU A N 1
ATOM 730 C CA . GLU A 1 96 ? 8.337 -8.500 -63.546 1.00 58.75 96 GLU A CA 1
ATOM 731 C C . GLU A 1 96 ? 8.680 -7.429 -62.505 1.00 58.75 96 GLU A C 1
ATOM 733 O O . GLU A 1 96 ? 9.815 -7.308 -62.030 1.00 58.75 96 GLU A O 1
ATOM 738 N N . LYS A 1 97 ? 7.686 -6.590 -62.195 1.00 55.22 97 LYS A N 1
ATOM 739 C CA . LYS A 1 97 ? 7.801 -5.462 -61.267 1.00 55.22 97 LYS A CA 1
ATOM 740 C C . LYS A 1 97 ? 8.296 -5.972 -59.914 1.00 55.22 97 LYS A C 1
ATOM 742 O O . LYS A 1 97 ? 7.577 -6.688 -59.220 1.00 55.22 97 LYS A O 1
ATOM 747 N N . ARG A 1 98 ? 9.524 -5.598 -59.542 1.00 54.09 98 ARG A N 1
ATOM 748 C CA . ARG A 1 98 ? 10.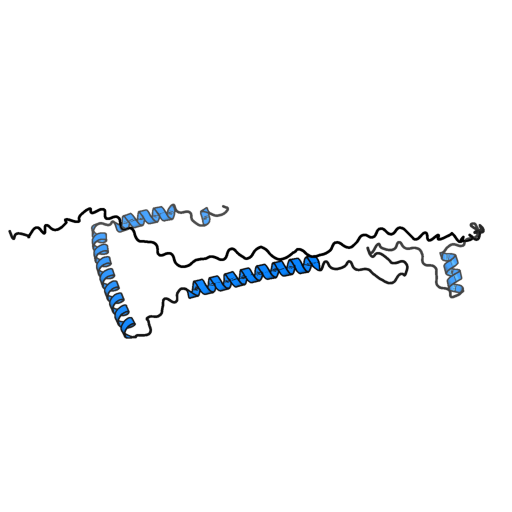105 -5.947 -58.243 1.00 54.09 98 ARG A CA 1
ATOM 749 C C . ARG A 1 98 ? 9.228 -5.375 -57.129 1.00 54.09 98 ARG A C 1
ATOM 751 O O . ARG A 1 98 ? 8.957 -4.178 -57.125 1.00 54.09 98 ARG A O 1
ATOM 758 N N . ALA A 1 99 ? 8.800 -6.236 -56.210 1.00 54.34 99 ALA A N 1
ATOM 759 C CA . ALA A 1 99 ? 8.116 -5.832 -54.993 1.00 54.34 99 ALA A CA 1
ATOM 760 C C . ALA A 1 99 ? 9.017 -4.890 -54.174 1.00 54.34 99 ALA A C 1
ATOM 762 O O . ALA A 1 99 ? 10.201 -5.173 -53.966 1.00 54.34 99 ALA A O 1
ATOM 763 N N . ASP A 1 100 ? 8.448 -3.760 -53.758 1.00 55.12 100 ASP A N 1
ATOM 764 C CA . ASP A 1 100 ? 9.094 -2.731 -52.943 1.00 55.12 100 ASP A CA 1
ATOM 765 C C . ASP A 1 100 ? 9.193 -3.207 -51.483 1.00 55.12 100 ASP A C 1
ATOM 767 O O . ASP A 1 100 ? 8.437 -2.817 -50.594 1.00 55.12 100 ASP A O 1
ATOM 771 N N . ASP A 1 101 ? 10.142 -4.103 -51.230 1.00 58.00 101 ASP A N 1
ATOM 772 C CA . ASP A 1 101 ? 10.683 -4.313 -49.894 1.00 58.00 101 ASP A CA 1
ATOM 773 C C . ASP A 1 101 ? 11.469 -3.044 -49.544 1.00 58.00 101 ASP A C 1
ATOM 775 O O . ASP A 1 101 ? 12.475 -2.793 -50.200 1.00 58.00 101 ASP A O 1
ATOM 779 N N . GLY A 1 102 ? 11.047 -2.250 -48.552 1.00 59.00 102 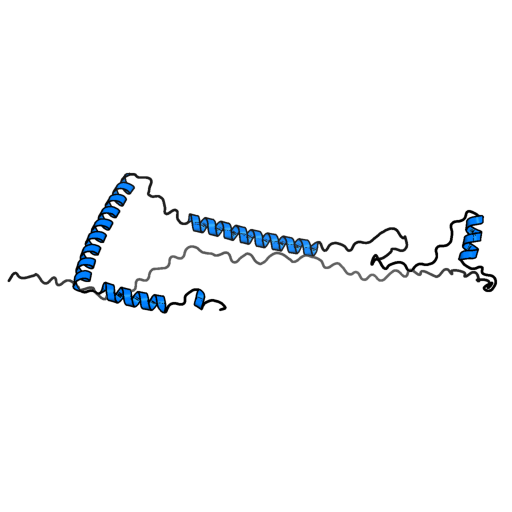GLY A N 1
ATOM 780 C CA . GLY A 1 102 ? 11.660 -0.973 -48.123 1.00 59.00 102 GLY A CA 1
ATOM 781 C C . GLY A 1 102 ? 13.104 -1.057 -47.591 1.00 59.00 102 GLY A C 1
ATOM 782 O O . GLY A 1 102 ? 13.418 -0.559 -46.514 1.00 59.00 102 GLY A O 1
ATOM 783 N N . LYS A 1 103 ? 13.980 -1.716 -48.341 1.00 60.09 103 LYS A N 1
ATOM 784 C CA . LYS A 1 103 ? 15.381 -2.013 -48.097 1.00 60.09 103 LYS A CA 1
ATOM 785 C C . LYS A 1 103 ? 16.174 -1.179 -49.099 1.00 60.09 103 LYS A C 1
ATOM 787 O O . LYS A 1 103 ? 16.096 -1.406 -50.306 1.00 60.09 103 LYS A O 1
ATOM 792 N N . ILE A 1 104 ? 16.903 -0.189 -48.594 1.00 59.09 104 ILE A N 1
ATOM 793 C CA . ILE A 1 104 ? 17.776 0.663 -49.406 1.00 59.09 104 ILE A CA 1
ATOM 794 C C . ILE A 1 104 ? 18.894 -0.236 -49.949 1.00 59.09 104 ILE A C 1
ATOM 796 O O . ILE A 1 104 ? 19.631 -0.839 -49.171 1.00 59.09 104 ILE A O 1
ATOM 800 N N . LYS A 1 105 ? 18.947 -0.392 -51.274 1.00 61.53 105 LYS A N 1
ATOM 801 C CA . LYS A 1 105 ? 19.955 -1.193 -51.977 1.00 61.53 105 LYS A CA 1
ATOM 802 C C . LYS A 1 105 ? 21.194 -0.325 -52.170 1.00 61.53 105 LYS A C 1
ATOM 804 O O . LYS A 1 105 ? 21.063 0.771 -52.704 1.00 61.53 105 LYS A O 1
ATOM 809 N N . ASP A 1 106 ? 22.352 -0.8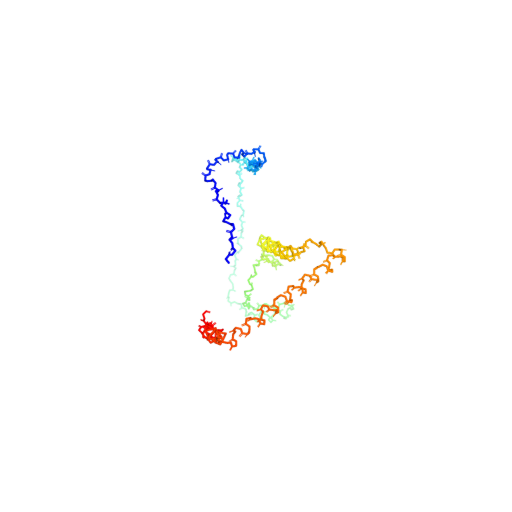09 -51.741 1.00 58.66 106 ASP A N 1
ATOM 810 C CA . ASP A 1 106 ? 23.641 -0.201 -52.078 1.00 58.66 106 ASP A CA 1
ATOM 811 C C . ASP A 1 106 ? 24.054 -0.641 -53.499 1.00 58.66 106 ASP A C 1
ATOM 813 O O . ASP A 1 106 ? 23.693 -1.747 -53.921 1.00 58.66 106 ASP A O 1
ATOM 817 N N . ASP A 1 107 ? 24.803 0.186 -54.238 1.00 60.81 107 ASP A N 1
ATOM 818 C CA . ASP A 1 107 ? 25.139 -0.005 -55.672 1.00 60.81 107 ASP A CA 1
ATOM 819 C C . ASP A 1 107 ? 25.904 -1.316 -55.983 1.00 60.81 107 ASP A C 1
ATOM 821 O O . ASP A 1 107 ? 26.062 -1.703 -57.143 1.00 60.81 107 ASP A O 1
ATOM 825 N N . LEU A 1 108 ? 26.338 -2.034 -54.941 1.00 65.19 108 LEU A N 1
ATOM 826 C CA . LEU A 1 108 ? 27.037 -3.321 -54.985 1.00 65.19 108 LEU A CA 1
ATOM 827 C C . LEU A 1 108 ? 26.221 -4.513 -54.438 1.00 65.19 108 LEU A C 1
ATOM 829 O O . LEU A 1 108 ? 26.771 -5.581 -54.196 1.00 65.19 108 LEU A O 1
ATOM 833 N N . GLY A 1 109 ? 24.907 -4.359 -54.259 1.00 61.34 109 GLY A N 1
ATOM 834 C CA . GLY A 1 109 ? 23.940 -5.464 -54.308 1.00 61.34 109 GLY A CA 1
ATOM 835 C C . GLY A 1 109 ? 23.882 -6.477 -53.155 1.00 61.34 109 GLY A C 1
ATOM 836 O O . GLY A 1 109 ? 23.050 -7.378 -53.244 1.00 61.34 109 GLY A O 1
ATOM 837 N N . GLU A 1 110 ? 24.675 -6.360 -52.083 1.00 66.75 110 GLU A N 1
ATOM 838 C CA . GLU A 1 110 ? 24.759 -7.444 -51.077 1.00 66.75 110 GLU A CA 1
ATOM 839 C C . GLU A 1 110 ? 24.531 -7.058 -49.604 1.00 66.75 110 GLU A C 1
ATOM 841 O O . GLU A 1 110 ? 24.356 -7.955 -48.778 1.00 66.75 110 GLU A O 1
ATOM 846 N N . PHE A 1 111 ? 24.454 -5.775 -49.228 1.00 59.69 111 PHE A N 1
ATOM 847 C CA . PHE A 1 111 ? 24.265 -5.401 -47.818 1.00 59.69 111 PHE A CA 1
ATOM 848 C C . PHE A 1 111 ? 22.901 -4.759 -47.539 1.00 59.69 111 PHE A C 1
ATOM 850 O O . PHE A 1 111 ? 22.567 -3.692 -48.049 1.00 59.69 111 PHE A O 1
ATOM 857 N N . TYR A 1 112 ? 22.105 -5.408 -46.684 1.00 75.00 112 TYR A N 1
ATOM 858 C CA . TYR A 1 112 ? 20.852 -4.860 -46.167 1.00 75.00 112 TYR A CA 1
ATOM 859 C C . TYR A 1 112 ? 21.125 -4.033 -44.903 1.00 75.00 112 TYR A C 1
ATOM 861 O O . TYR A 1 112 ? 21.428 -4.588 -43.846 1.00 75.00 112 TYR A O 1
ATOM 869 N N . HIS A 1 113 ? 20.981 -2.708 -44.978 1.00 74.88 113 HIS A N 1
ATOM 870 C CA . HIS A 1 113 ? 21.114 -1.839 -43.807 1.00 74.88 113 HIS A CA 1
ATOM 871 C C . HIS A 1 113 ? 19.865 -1.912 -42.915 1.00 74.88 113 HIS A C 1
ATOM 873 O O . HIS A 1 113 ? 18.816 -1.357 -43.243 1.00 74.88 113 HIS A O 1
ATOM 879 N N . ALA A 1 114 ? 19.976 -2.564 -41.755 1.00 78.19 114 ALA A N 1
ATOM 880 C CA . ALA A 1 114 ? 18.997 -2.403 -40.683 1.00 78.19 114 ALA A CA 1
ATOM 881 C C . ALA A 1 114 ? 19.211 -1.040 -39.988 1.00 78.19 114 ALA A C 1
ATOM 883 O O . ALA A 1 114 ? 20.357 -0.704 -39.669 1.00 78.19 114 ALA A O 1
ATOM 884 N N . PRO A 1 115 ? 18.152 -0.252 -39.716 1.00 79.19 115 PRO A N 1
ATOM 885 C CA . PRO A 1 115 ? 18.272 0.964 -38.920 1.00 79.19 115 PRO A CA 1
ATOM 886 C C . PRO A 1 115 ? 18.912 0.676 -37.558 1.00 79.19 115 PRO A C 1
ATOM 888 O O . PRO A 1 115 ? 18.561 -0.295 -36.884 1.00 79.19 115 PRO A O 1
ATOM 891 N N . ALA A 1 116 ? 19.846 1.531 -37.141 1.00 79.44 116 ALA A N 1
ATOM 892 C CA . ALA A 1 116 ? 20.532 1.372 -35.867 1.00 79.44 116 ALA A CA 1
ATOM 893 C C . ALA A 1 116 ? 19.540 1.456 -34.695 1.00 79.44 116 ALA A C 1
ATOM 895 O O . ALA A 1 116 ? 18.707 2.362 -34.621 1.00 79.44 116 ALA A O 1
ATOM 896 N N . ALA A 1 117 ? 19.647 0.525 -33.745 1.00 79.75 117 ALA A N 1
ATOM 897 C CA . ALA A 1 117 ? 18.845 0.569 -32.532 1.00 79.75 117 ALA A CA 1
ATOM 898 C C . ALA A 1 117 ? 19.160 1.842 -31.723 1.00 79.75 117 ALA A C 1
ATOM 900 O O . ALA A 1 117 ? 20.323 2.174 -31.480 1.00 79.75 117 ALA A O 1
ATOM 901 N N . ASN A 1 118 ? 18.119 2.535 -31.253 1.00 85.06 118 ASN A N 1
ATOM 902 C CA . ASN A 1 118 ? 18.249 3.737 -30.427 1.00 85.06 118 ASN A CA 1
ATOM 903 C C . ASN A 1 118 ? 18.743 3.395 -29.009 1.00 85.06 118 ASN A C 1
ATOM 905 O O . ASN A 1 118 ? 17.979 3.401 -28.040 1.00 85.06 118 ASN A O 1
ATOM 909 N N . LEU A 1 119 ? 20.044 3.144 -28.861 1.00 86.88 119 LEU A N 1
ATOM 910 C CA . LEU A 1 119 ? 20.686 2.806 -27.584 1.00 86.88 119 LEU A CA 1
ATOM 911 C C . LEU A 1 119 ? 20.460 3.884 -26.509 1.00 86.88 119 LEU A C 1
ATOM 913 O O . LEU A 1 119 ? 20.347 3.587 -25.323 1.00 86.88 119 LEU A O 1
ATOM 917 N N . ALA A 1 120 ? 20.331 5.148 -26.922 1.00 87.94 120 ALA A N 1
ATOM 918 C CA . ALA A 1 120 ? 20.017 6.258 -26.027 1.00 87.94 120 ALA A CA 1
ATOM 919 C C . ALA A 1 120 ? 18.607 6.160 -25.416 1.00 87.94 120 ALA A C 1
ATOM 921 O O . ALA A 1 120 ? 18.420 6.538 -24.261 1.00 87.94 120 ALA A O 1
ATOM 922 N N . GLN A 1 121 ? 17.616 5.662 -26.164 1.00 89.12 121 GLN A N 1
ATOM 923 C CA . GLN A 1 121 ? 16.255 5.464 -25.654 1.00 89.12 121 GLN A CA 1
ATOM 924 C C . GLN A 1 121 ? 16.195 4.264 -24.707 1.00 89.12 121 GLN A C 1
ATOM 926 O O . GLN A 1 121 ? 15.589 4.373 -23.644 1.00 89.12 121 GLN A O 1
ATOM 931 N N . GLN A 1 122 ? 16.897 3.174 -25.033 1.00 90.12 122 GLN A N 1
ATOM 932 C CA . GLN A 1 122 ? 17.004 1.999 -24.160 1.00 90.12 122 GLN A CA 1
ATOM 933 C C . GLN A 1 122 ? 17.645 2.366 -22.816 1.00 90.12 122 GLN A C 1
ATOM 935 O O . GLN A 1 122 ? 17.030 2.182 -21.772 1.00 90.12 122 GLN A O 1
ATOM 940 N N . ARG A 1 123 ? 18.789 3.065 -22.835 1.00 93.38 123 ARG A N 1
ATOM 941 C CA . ARG A 1 123 ? 19.447 3.565 -21.613 1.00 93.38 123 ARG A CA 1
ATOM 942 C C . ARG A 1 123 ? 18.554 4.485 -20.773 1.00 93.38 123 ARG A C 1
ATOM 944 O O . ARG A 1 123 ? 18.684 4.513 -19.554 1.00 93.38 123 ARG A O 1
ATOM 951 N N . LYS A 1 124 ? 17.674 5.280 -21.395 1.00 93.31 124 LYS A N 1
ATOM 952 C CA . LYS A 1 124 ? 16.697 6.117 -20.669 1.00 93.31 124 LYS A CA 1
ATOM 953 C C . LYS A 1 124 ? 15.583 5.272 -20.047 1.00 93.31 124 LYS A C 1
ATOM 955 O O . LYS A 1 124 ? 15.191 5.555 -18.919 1.00 93.31 124 LYS A O 1
ATOM 960 N N . ALA A 1 125 ? 15.096 4.254 -20.756 1.00 93.69 125 ALA A N 1
ATOM 961 C CA . ALA A 1 125 ? 14.093 3.322 -20.247 1.00 93.69 125 ALA A CA 1
ATOM 962 C C . ALA A 1 125 ? 14.629 2.504 -19.063 1.00 93.69 125 ALA A C 1
ATOM 964 O O . ALA A 1 125 ? 13.941 2.381 -18.053 1.00 93.69 125 ALA A O 1
ATOM 965 N N . ASP A 1 126 ? 15.874 2.034 -19.139 1.00 94.12 126 ASP A N 1
ATOM 966 C CA . ASP A 1 126 ? 16.503 1.269 -18.059 1.00 94.12 126 ASP A CA 1
ATOM 967 C C . ASP A 1 126 ? 16.726 2.131 -16.810 1.00 94.12 126 ASP A C 1
ATOM 969 O O . ASP A 1 126 ? 16.352 1.722 -15.716 1.00 94.12 126 ASP A O 1
ATOM 973 N N . LYS A 1 127 ? 17.168 3.388 -16.967 1.00 95.56 127 LYS A N 1
ATOM 974 C CA . LYS A 1 127 ? 17.245 4.359 -15.854 1.00 95.56 127 LYS A CA 1
ATOM 975 C C . LYS A 1 127 ? 15.889 4.650 -15.204 1.00 95.56 127 LYS A C 1
ATOM 977 O O . LYS A 1 127 ? 15.821 4.972 -14.021 1.00 95.56 127 LYS A O 1
ATOM 982 N N . LEU A 1 128 ? 14.799 4.619 -15.973 1.00 95.88 128 LEU A N 1
ATOM 983 C CA . LEU A 1 128 ? 13.450 4.796 -15.427 1.00 95.88 128 LEU A CA 1
ATOM 984 C C . LEU A 1 128 ? 12.984 3.556 -14.662 1.00 95.88 128 LEU A C 1
ATOM 986 O O . LEU A 1 128 ? 12.348 3.710 -13.622 1.00 95.88 128 LEU A O 1
ATOM 990 N N . ARG A 1 129 ? 13.312 2.355 -15.152 1.00 96.69 129 ARG A N 1
ATOM 991 C CA . ARG A 1 129 ? 13.042 1.089 -14.455 1.00 96.69 129 ARG A CA 1
ATOM 992 C C . ARG A 1 129 ? 13.782 1.030 -13.124 1.00 96.69 129 ARG A C 1
ATOM 994 O O . ARG A 1 129 ? 13.134 0.860 -12.101 1.00 96.69 129 ARG A O 1
ATOM 1001 N N . GLU A 1 130 ? 15.078 1.326 -13.136 1.00 96.62 130 GLU A N 1
ATOM 1002 C CA . GLU A 1 130 ? 15.921 1.390 -11.937 1.00 96.62 130 GLU A CA 1
ATOM 1003 C C . GLU A 1 130 ? 15.320 2.325 -10.873 1.00 96.62 130 GLU A C 1
ATOM 1005 O O . GLU A 1 130 ? 15.066 1.913 -9.746 1.00 96.62 130 GLU A O 1
ATOM 1010 N N . ARG A 1 131 ? 14.927 3.549 -11.256 1.00 96.88 131 ARG A N 1
ATOM 1011 C CA . ARG A 1 131 ? 14.260 4.497 -10.339 1.00 96.88 131 ARG A CA 1
ATOM 1012 C C . ARG A 1 131 ? 12.915 4.006 -9.795 1.00 96.88 131 ARG A C 1
ATOM 1014 O O . ARG A 1 131 ? 12.496 4.434 -8.717 1.00 96.88 131 ARG A O 1
ATOM 1021 N N . LEU A 1 132 ? 12.173 3.198 -10.552 1.00 96.88 132 LEU A N 1
ATOM 1022 C CA . LEU A 1 132 ? 10.905 2.627 -10.091 1.00 96.88 132 LEU A CA 1
ATOM 1023 C C . LEU A 1 132 ? 11.139 1.484 -9.105 1.00 96.88 132 LEU A C 1
ATOM 1025 O O . LEU A 1 132 ? 10.408 1.402 -8.113 1.00 96.88 132 LEU A O 1
ATOM 1029 N N . ASP A 1 133 ? 12.149 0.657 -9.358 1.00 96.88 133 ASP A N 1
ATOM 1030 C CA . ASP A 1 133 ? 12.539 -0.444 -8.484 1.00 96.88 133 ASP A CA 1
ATOM 1031 C C . ASP A 1 133 ? 13.098 0.091 -7.162 1.00 96.88 133 ASP A C 1
ATOM 1033 O O . ASP A 1 133 ? 12.576 -0.278 -6.113 1.00 96.88 133 ASP A O 1
ATOM 1037 N N . GLU A 1 134 ? 13.973 1.101 -7.183 1.00 96.94 134 GLU A N 1
ATOM 1038 C CA . GLU A 1 134 ? 14.432 1.811 -5.975 1.00 96.94 134 GLU A CA 1
ATOM 1039 C C . GLU A 1 134 ? 13.258 2.339 -5.131 1.00 96.94 134 GLU A C 1
ATOM 1041 O O . GLU A 1 134 ? 13.204 2.171 -3.911 1.00 96.94 134 GLU A O 1
ATOM 1046 N N . ARG A 1 135 ? 12.256 2.966 -5.767 1.00 96.25 135 ARG A N 1
ATOM 1047 C CA . ARG A 1 135 ? 11.052 3.454 -5.065 1.00 96.25 135 ARG A CA 1
ATOM 1048 C C . ARG A 1 135 ? 10.168 2.321 -4.556 1.00 96.25 135 ARG A C 1
ATOM 1050 O O . ARG A 1 135 ? 9.415 2.511 -3.599 1.00 96.25 135 ARG A O 1
ATOM 1057 N N . ARG A 1 136 ? 10.163 1.170 -5.222 1.00 96.50 136 ARG A N 1
ATOM 1058 C CA . ARG A 1 136 ? 9.411 -0.010 -4.793 1.00 96.50 136 ARG A CA 1
ATOM 1059 C C . ARG A 1 136 ? 10.086 -0.654 -3.590 1.00 96.50 136 ARG A C 1
ATOM 1061 O O . ARG A 1 136 ? 9.398 -0.915 -2.612 1.00 96.50 136 ARG A O 1
ATOM 1068 N N . GLU A 1 137 ? 11.398 -0.831 -3.640 1.00 96.25 137 GLU A N 1
ATOM 1069 C CA . GLU A 1 137 ? 12.217 -1.336 -2.542 1.00 96.25 137 GLU A CA 1
ATOM 1070 C C . GLU A 1 137 ? 12.144 -0.414 -1.330 1.00 96.25 137 GLU A C 1
ATOM 1072 O O . GLU A 1 137 ? 11.871 -0.888 -0.231 1.00 96.25 137 GLU A O 1
ATOM 1077 N N . LYS A 1 138 ? 12.250 0.908 -1.525 1.00 96.56 138 LYS A N 1
ATOM 1078 C CA . LYS A 1 138 ? 12.063 1.890 -0.449 1.00 96.56 138 LYS A CA 1
ATOM 1079 C C . LYS A 1 138 ? 10.698 1.740 0.224 1.00 96.56 138 LYS A C 1
ATOM 1081 O O . LYS A 1 138 ? 10.644 1.627 1.441 1.00 96.56 138 LYS A O 1
ATOM 1086 N N . ARG A 1 139 ? 9.608 1.652 -0.549 1.00 95.25 139 ARG A N 1
ATOM 1087 C CA . ARG A 1 139 ? 8.262 1.414 0.007 1.00 95.25 139 ARG A CA 1
ATOM 1088 C C . ARG A 1 139 ? 8.154 0.070 0.722 1.00 95.25 139 ARG A C 1
ATOM 1090 O O . ARG A 1 139 ? 7.496 -0.023 1.747 1.00 95.25 139 ARG A O 1
ATOM 1097 N N . GLN A 1 140 ? 8.778 -0.984 0.198 1.00 95.31 140 GLN A N 1
ATOM 1098 C CA . GLN A 1 140 ? 8.788 -2.288 0.862 1.00 95.31 140 GLN A CA 1
ATOM 1099 C C . GLN A 1 140 ? 9.555 -2.244 2.185 1.00 95.31 140 GLN A C 1
ATOM 1101 O O . GLN A 1 140 ? 9.096 -2.830 3.159 1.00 95.31 140 GLN A O 1
ATOM 1106 N N . LEU A 1 141 ? 10.699 -1.559 2.232 1.00 92.56 141 LEU A N 1
ATOM 1107 C CA . LEU A 1 141 ? 11.465 -1.349 3.457 1.00 92.56 141 LEU A CA 1
ATOM 1108 C C . LEU A 1 141 ? 10.699 -0.479 4.450 1.00 92.56 141 LEU A C 1
ATOM 1110 O O . LEU A 1 141 ? 10.653 -0.830 5.617 1.00 92.56 141 LEU A O 1
ATOM 1114 N N . GLU A 1 142 ? 10.043 0.591 4.004 1.00 90.44 142 GLU A N 1
ATOM 1115 C CA . GLU A 1 142 ? 9.172 1.418 4.846 1.00 90.44 142 GLU A CA 1
ATOM 1116 C C . GLU A 1 142 ? 7.997 0.613 5.403 1.00 90.44 142 GLU A C 1
ATOM 1118 O O . GLU A 1 142 ? 7.742 0.684 6.596 1.00 90.44 142 GLU A O 1
ATOM 1123 N N . ASN A 1 143 ? 7.338 -0.218 4.592 1.00 89.12 143 ASN A N 1
ATOM 1124 C CA . ASN A 1 143 ? 6.270 -1.102 5.062 1.00 89.12 143 ASN A CA 1
ATOM 1125 C C . ASN A 1 143 ? 6.790 -2.124 6.080 1.00 89.12 143 ASN A C 1
ATOM 1127 O O . ASN A 1 143 ? 6.135 -2.373 7.089 1.00 89.12 143 ASN A O 1
ATOM 1131 N N . LYS A 1 144 ? 7.975 -2.703 5.836 1.00 88.69 144 LYS A N 1
ATOM 1132 C CA . LYS A 1 144 ? 8.639 -3.598 6.793 1.00 88.69 144 LYS A CA 1
ATOM 1133 C C . LYS A 1 144 ? 8.947 -2.850 8.086 1.00 88.69 144 LYS A C 1
ATOM 1135 O O . LYS A 1 144 ? 8.550 -3.324 9.137 1.00 88.69 144 LYS A O 1
ATOM 1140 N N . LEU A 1 145 ? 9.537 -1.660 8.010 1.00 84.88 145 LEU A N 1
ATOM 1141 C CA . LEU A 1 145 ? 9.840 -0.815 9.164 1.00 84.88 145 LEU A CA 1
ATOM 1142 C C . LEU A 1 145 ? 8.583 -0.402 9.929 1.00 84.88 145 LEU A C 1
ATOM 1144 O O . LEU A 1 145 ? 8.583 -0.454 11.148 1.00 84.88 145 LEU A O 1
ATOM 1148 N N . GLN A 1 146 ? 7.499 -0.049 9.242 1.00 80.12 146 GLN A N 1
ATOM 1149 C CA . GLN A 1 146 ? 6.205 0.242 9.860 1.00 80.12 146 GLN A CA 1
ATOM 1150 C C . GLN A 1 146 ? 5.617 -0.989 10.546 1.00 80.12 146 GLN A C 1
ATOM 1152 O O . GLN A 1 146 ? 5.094 -0.872 11.649 1.00 80.12 146 GLN A O 1
ATOM 1157 N N . SER A 1 147 ? 5.745 -2.171 9.939 1.00 68.94 147 SER A N 1
ATOM 1158 C CA . SER A 1 147 ? 5.334 -3.421 10.582 1.00 68.94 147 SER A CA 1
ATOM 1159 C C . SER A 1 147 ? 6.236 -3.814 11.759 1.00 68.94 147 SER A C 1
ATOM 1161 O O . SER A 1 147 ? 5.754 -4.417 12.709 1.00 68.94 147 SER A O 1
ATOM 1163 N N . THR A 1 148 ? 7.524 -3.450 11.735 1.00 64.50 148 THR A N 1
ATOM 1164 C CA . THR A 1 148 ? 8.497 -3.764 12.796 1.00 64.50 148 THR A CA 1
ATOM 1165 C C . THR A 1 148 ? 8.656 -2.651 13.835 1.00 64.50 148 THR A C 1
ATOM 1167 O O . THR A 1 148 ? 9.344 -2.857 14.825 1.00 64.50 148 THR A O 1
ATOM 1170 N N . LEU A 1 149 ? 8.026 -1.484 13.652 1.00 61.19 149 LEU A N 1
ATOM 1171 C CA . LEU A 1 149 ? 7.948 -0.406 14.651 1.00 61.19 149 LEU A CA 1
ATOM 1172 C C . LEU A 1 149 ? 7.020 -0.765 15.831 1.00 61.19 149 LEU A C 1
ATOM 1174 O O . LEU A 1 149 ? 6.906 0.014 16.770 1.00 61.19 149 LEU A O 1
ATOM 1178 N N . LEU A 1 150 ? 6.372 -1.935 15.793 1.00 55.50 150 LEU A N 1
ATOM 1179 C CA . LEU A 1 150 ? 5.501 -2.475 16.843 1.00 55.50 150 LEU A CA 1
ATOM 1180 C C . LEU A 1 150 ? 6.026 -3.796 17.438 1.00 55.50 150 LEU A C 1
ATOM 1182 O O . LEU A 1 150 ? 5.260 -4.698 17.759 1.00 55.50 150 LEU A O 1
ATOM 1186 N N . ALA A 1 151 ? 7.336 -3.921 17.598 1.00 56.22 151 ALA A N 1
ATOM 1187 C CA . ALA A 1 151 ? 7.829 -4.543 18.821 1.00 56.22 151 ALA A CA 1
ATOM 1188 C C . ALA A 1 151 ? 8.175 -3.374 19.747 1.00 56.22 151 ALA A C 1
ATOM 1190 O O . ALA A 1 151 ? 9.312 -2.915 19.785 1.00 56.22 151 ALA A O 1
ATOM 1191 N N . ASP A 1 152 ? 7.155 -2.685 20.269 1.00 57.25 152 ASP A N 1
ATOM 1192 C CA . ASP A 1 152 ? 6.947 -2.654 21.724 1.00 57.25 152 ASP A CA 1
ATOM 1193 C C . ASP A 1 152 ? 8.019 -3.480 22.429 1.00 57.25 152 ASP A C 1
ATOM 1195 O O . ASP A 1 152 ? 8.078 -4.705 22.309 1.00 57.25 152 ASP A O 1
ATOM 1199 N N . GLU A 1 153 ? 8.962 -2.741 22.989 1.00 54.59 153 GLU A N 1
ATOM 1200 C CA . GLU A 1 153 ? 10.102 -3.226 23.732 1.00 54.59 153 GLU A CA 1
ATOM 1201 C C . GLU A 1 153 ? 9.590 -4.315 24.673 1.00 54.59 153 GLU A C 1
ATOM 1203 O O . GLU A 1 153 ? 8.824 -4.047 25.594 1.00 54.59 153 GLU A O 1
ATOM 1208 N N . SER A 1 154 ? 9.919 -5.562 24.336 1.00 52.53 154 SER A N 1
ATOM 1209 C CA . SER A 1 154 ? 9.537 -6.758 25.070 1.00 52.53 154 SER A CA 1
ATOM 1210 C C . SER A 1 154 ? 10.203 -6.707 26.441 1.00 52.53 154 SER A C 1
ATOM 1212 O O . SER A 1 154 ? 11.185 -7.397 26.688 1.00 52.53 154 SER A O 1
ATOM 1214 N N . ASP A 1 155 ? 9.641 -5.919 27.354 1.00 57.00 155 ASP A N 1
ATOM 1215 C CA . ASP A 1 155 ? 9.844 -6.010 28.803 1.00 57.00 155 ASP A CA 1
ATOM 1216 C C . ASP A 1 155 ? 9.089 -7.240 29.360 1.00 57.00 155 ASP A C 1
ATOM 1218 O O . ASP A 1 155 ? 8.455 -7.224 30.413 1.00 57.00 155 ASP A O 1
ATOM 1222 N N . ASP A 1 156 ? 9.104 -8.320 28.575 1.00 57.44 156 ASP A N 1
ATOM 1223 C CA . ASP A 1 156 ? 8.234 -9.491 28.659 1.00 57.44 156 ASP A CA 1
ATOM 1224 C C . ASP A 1 156 ? 9.024 -10.790 28.871 1.00 57.44 156 ASP A C 1
ATOM 1226 O O . ASP A 1 156 ? 8.473 -11.882 28.749 1.00 57.44 156 ASP A O 1
ATOM 1230 N N . ASP A 1 157 ? 10.294 -10.688 29.268 1.00 57.19 157 ASP A N 1
ATOM 1231 C CA . ASP A 1 157 ? 11.11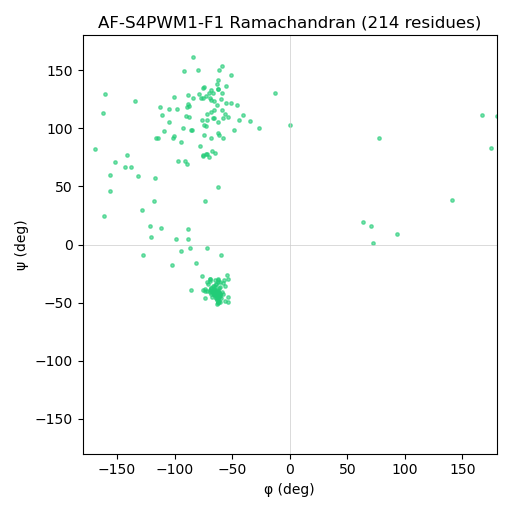9 -11.854 29.602 1.00 57.19 157 ASP A CA 1
ATOM 1232 C C . ASP A 1 157 ? 10.971 -12.316 31.069 1.00 57.19 157 ASP A C 1
ATOM 1234 O O . ASP A 1 157 ? 11.542 -13.340 31.450 1.00 57.19 157 ASP A O 1
ATOM 1238 N N . ASP A 1 158 ? 10.183 -11.627 31.912 1.00 80.88 158 ASP A N 1
ATOM 1239 C CA . ASP A 1 158 ? 9.946 -12.046 33.302 1.00 80.88 158 ASP A CA 1
ATOM 1240 C C . ASP A 1 158 ? 8.548 -12.667 33.502 1.00 80.88 158 ASP A C 1
ATOM 1242 O O . ASP A 1 158 ? 7.508 -12.006 33.400 1.00 80.88 158 ASP A O 1
ATOM 1246 N N . ALA A 1 159 ? 8.508 -13.952 33.878 1.00 82.81 159 ALA A N 1
ATOM 1247 C CA . ALA A 1 159 ? 7.278 -14.676 34.221 1.00 82.81 159 ALA A CA 1
ATOM 1248 C C . ALA A 1 159 ? 6.459 -13.959 35.315 1.00 82.81 159 ALA A C 1
ATOM 1250 O O . ALA A 1 159 ? 5.230 -14.082 35.370 1.00 82.81 159 ALA A O 1
ATOM 1251 N N . SER A 1 160 ? 7.120 -13.168 36.169 1.00 85.38 160 SER A N 1
ATOM 1252 C CA . SER A 1 160 ? 6.459 -12.360 37.193 1.00 85.38 160 SER A CA 1
ATOM 1253 C C . SER A 1 160 ? 5.600 -11.226 36.601 1.00 85.38 160 SER A C 1
ATOM 1255 O O . SER A 1 160 ? 4.502 -10.958 37.108 1.00 85.38 160 SER A O 1
ATOM 1257 N N . ALA A 1 161 ? 6.035 -10.611 35.496 1.00 87.06 161 ALA A N 1
ATOM 1258 C CA . ALA A 1 161 ? 5.297 -9.567 34.790 1.00 87.06 161 ALA A CA 1
ATOM 1259 C C . ALA A 1 161 ? 4.033 -10.130 34.123 1.00 87.06 161 ALA A C 1
ATOM 1261 O O . ALA A 1 161 ? 2.973 -9.500 34.165 1.00 87.06 161 ALA A O 1
ATOM 1262 N N . TRP A 1 162 ? 4.098 -11.353 33.587 1.00 84.88 162 TRP A N 1
ATOM 1263 C CA . TRP A 1 162 ? 2.927 -12.033 33.025 1.00 84.88 162 TRP A CA 1
ATOM 1264 C C . TRP A 1 162 ? 1.861 -12.329 34.088 1.00 84.88 162 TRP A C 1
ATOM 1266 O O . TRP A 1 162 ? 0.687 -12.012 33.894 1.00 84.88 162 TRP A O 1
ATOM 1276 N N . VAL A 1 163 ? 2.257 -12.859 35.252 1.00 91.75 163 VAL A N 1
ATOM 1277 C CA . VAL A 1 163 ? 1.312 -13.150 36.349 1.00 91.75 163 VAL A CA 1
ATOM 1278 C C . VAL A 1 163 ? 0.635 -11.873 36.863 1.00 91.75 163 VAL A C 1
ATOM 1280 O O . VAL A 1 163 ? -0.567 -11.885 37.142 1.00 91.75 163 VAL A O 1
ATOM 1283 N N . ARG A 1 164 ? 1.378 -10.763 36.975 1.00 90.69 164 ARG A N 1
ATOM 1284 C CA . ARG A 1 164 ? 0.830 -9.453 37.375 1.00 90.69 164 ARG A CA 1
ATOM 1285 C C . ARG A 1 164 ? -0.193 -8.944 36.361 1.00 90.69 164 ARG A C 1
ATOM 1287 O O . ARG A 1 164 ? -1.335 -8.700 36.742 1.00 90.69 164 ARG A O 1
ATOM 1294 N N . ARG A 1 165 ? 0.167 -8.921 35.072 1.00 86.06 165 ARG A N 1
ATOM 1295 C CA . ARG A 1 165 ? -0.748 -8.539 33.983 1.00 86.06 165 ARG A CA 1
ATOM 1296 C C . ARG A 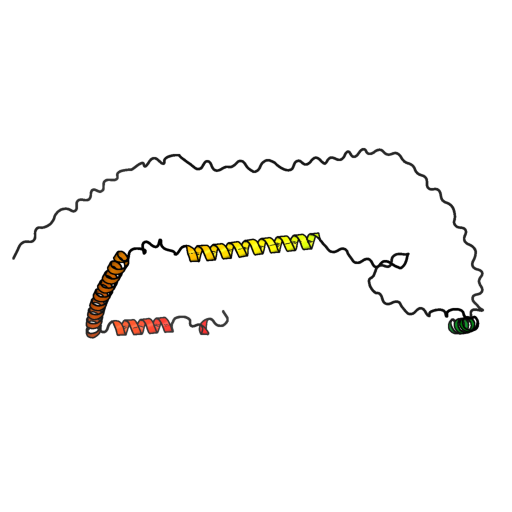1 165 ? -1.992 -9.419 33.946 1.00 86.06 165 ARG A C 1
ATOM 1298 O O . ARG A 1 165 ? -3.097 -8.903 33.832 1.00 86.06 165 ARG A O 1
ATOM 1305 N N . SER A 1 166 ? -1.843 -10.732 34.116 1.00 91.44 166 SER A N 1
ATOM 1306 C CA . SER A 1 166 ? -2.982 -11.655 34.149 1.00 91.44 166 SER A CA 1
ATOM 1307 C C . SER A 1 166 ? -3.951 -11.330 35.288 1.00 91.44 166 SER A C 1
ATOM 1309 O O . SER A 1 166 ? -5.164 -11.342 35.081 1.00 91.44 166 SER A O 1
ATOM 1311 N N . ARG A 1 167 ? -3.440 -11.010 36.483 1.00 95.25 167 ARG A N 1
ATOM 1312 C CA . ARG A 1 167 ? -4.279 -10.593 37.618 1.00 95.25 167 ARG A CA 1
ATOM 1313 C C . ARG A 1 167 ? -4.949 -9.245 37.384 1.00 95.25 167 ARG A C 1
ATOM 1315 O O . ARG A 1 167 ? -6.122 -9.097 37.724 1.00 95.25 167 ARG A O 1
ATOM 1322 N N . ASP A 1 168 ? -4.241 -8.288 36.800 1.00 93.19 168 ASP A N 1
ATOM 1323 C CA . ASP A 1 168 ? -4.803 -6.974 36.488 1.00 93.19 168 ASP A CA 1
ATOM 1324 C C . ASP A 1 168 ? -5.911 -7.079 35.436 1.00 93.19 168 ASP A C 1
ATOM 1326 O O . ASP A 1 168 ? -6.981 -6.497 35.614 1.00 93.19 168 ASP A O 1
ATOM 1330 N N . ILE A 1 169 ? -5.719 -7.902 34.401 1.00 92.31 169 ILE A N 1
ATOM 1331 C CA . ILE A 1 169 ? -6.744 -8.205 33.394 1.00 92.31 169 ILE A CA 1
ATOM 1332 C C . ILE A 1 169 ? -7.966 -8.856 34.047 1.00 92.31 169 ILE A C 1
ATOM 1334 O O . ILE A 1 169 ? -9.100 -8.480 33.753 1.00 92.31 169 ILE A O 1
ATOM 1338 N N . GLU A 1 170 ? -7.771 -9.815 34.953 1.00 94.88 170 GLU A N 1
ATOM 1339 C CA . GLU A 1 170 ? -8.882 -10.475 35.642 1.00 94.88 170 GLU A CA 1
ATOM 1340 C C . GLU A 1 170 ? -9.649 -9.509 36.556 1.00 94.88 170 GLU A C 1
ATOM 1342 O O . GLU A 1 170 ? -10.885 -9.506 36.574 1.00 94.88 170 GLU A O 1
ATOM 1347 N N . LYS A 1 171 ? -8.932 -8.626 37.260 1.00 96.75 171 LYS A N 1
ATOM 1348 C CA . LYS A 1 171 ? -9.528 -7.563 38.073 1.00 96.75 171 LYS A CA 1
ATOM 1349 C C . LYS A 1 171 ? -10.340 -6.599 37.209 1.00 96.75 171 LYS A C 1
ATOM 1351 O O . LYS A 1 171 ? -11.507 -6.359 37.516 1.00 96.75 171 LYS A O 1
ATOM 1356 N N . GLN A 1 172 ? -9.768 -6.117 36.107 1.00 94.44 172 GLN A N 1
ATOM 1357 C CA . GLN A 1 172 ? -10.449 -5.236 35.158 1.00 94.44 172 GLN A CA 1
ATOM 1358 C C . GLN A 1 172 ? -11.678 -5.912 34.551 1.00 94.44 172 GLN A C 1
ATOM 1360 O O . GLN A 1 172 ? -12.745 -5.307 34.490 1.00 94.44 172 GLN A O 1
ATOM 1365 N N . LYS A 1 173 ? -11.579 -7.193 34.177 1.00 96.06 173 LYS A N 1
ATOM 1366 C CA . LYS A 1 173 ? -12.711 -7.972 33.666 1.00 96.06 173 LYS A CA 1
ATOM 1367 C C . LYS A 1 173 ? -13.819 -8.100 34.709 1.00 96.06 173 LYS A C 1
ATOM 1369 O O . LYS A 1 173 ? -14.991 -7.962 34.369 1.00 96.06 173 LYS A O 1
ATOM 1374 N N . ARG A 1 174 ? -13.477 -8.330 35.980 1.00 96.50 174 ARG A N 1
ATOM 1375 C CA . ARG A 1 174 ? -14.457 -8.416 37.071 1.00 96.50 174 ARG A CA 1
ATOM 1376 C C . ARG A 1 174 ? -15.119 -7.071 37.359 1.00 96.50 174 ARG A C 1
ATOM 1378 O O . ARG A 1 174 ? -16.324 -7.032 37.587 1.00 96.50 174 ARG A O 1
ATOM 1385 N N . GLU A 1 175 ? -14.357 -5.984 37.376 1.00 95.81 175 GLU A N 1
ATOM 1386 C CA . GLU A 1 175 ? -14.889 -4.630 37.564 1.00 95.81 175 GLU A CA 1
ATOM 1387 C C . GLU A 1 175 ? -15.782 -4.217 36.390 1.00 95.81 175 GLU A C 1
ATOM 1389 O O . GLU A 1 175 ? -16.886 -3.724 36.613 1.00 95.81 175 GLU A O 1
ATOM 1394 N N . ALA A 1 176 ? -15.367 -4.514 35.157 1.00 95.56 176 ALA A N 1
ATOM 1395 C CA . ALA A 1 176 ? -16.169 -4.301 33.960 1.00 95.56 176 ALA A CA 1
ATOM 1396 C C . ALA A 1 176 ? -17.457 -5.132 33.984 1.00 95.56 176 ALA A C 1
ATOM 1398 O O . ALA A 1 176 ? -18.518 -4.593 33.696 1.00 95.56 176 ALA A O 1
ATOM 1399 N N . ALA A 1 177 ? -17.399 -6.403 34.395 1.00 95.75 177 ALA A N 1
ATOM 1400 C CA . ALA A 1 177 ? -18.585 -7.249 34.524 1.00 95.75 177 ALA A CA 1
ATOM 1401 C C . ALA A 1 177 ? -19.556 -6.732 35.595 1.00 95.75 177 ALA A C 1
ATOM 1403 O O . ALA A 1 177 ? -20.758 -6.699 35.361 1.00 95.75 177 ALA A O 1
ATOM 1404 N N . LYS A 1 178 ? -19.052 -6.273 36.749 1.00 96.06 178 LYS A N 1
ATOM 1405 C CA . LYS A 1 178 ? -19.889 -5.628 37.775 1.00 96.06 178 LYS A CA 1
ATOM 1406 C C . LYS A 1 178 ? -20.525 -4.340 37.257 1.00 96.06 178 LYS A C 1
ATOM 1408 O O . LYS A 1 178 ? -21.693 -4.088 37.521 1.00 96.06 178 LYS A O 1
ATOM 1413 N N . ARG A 1 179 ? -19.756 -3.526 36.530 1.00 94.12 179 ARG A N 1
ATOM 1414 C CA . ARG A 1 179 ? -20.245 -2.277 35.942 1.00 94.12 179 ARG A CA 1
ATOM 1415 C C . ARG A 1 179 ? -21.292 -2.540 34.861 1.00 94.12 179 ARG A C 1
ATOM 1417 O O . ARG A 1 179 ? -22.285 -1.830 34.829 1.00 94.12 179 ARG A O 1
ATOM 1424 N N . ALA A 1 180 ? -21.081 -3.546 34.016 1.00 93.44 180 ALA A N 1
ATOM 1425 C CA . ALA A 1 180 ? -22.046 -3.974 33.010 1.00 93.44 180 ALA A CA 1
ATOM 1426 C C . ALA A 1 180 ? -23.331 -4.484 33.669 1.00 93.44 180 ALA A C 1
ATOM 1428 O O . ALA A 1 180 ? -24.395 -3.988 33.342 1.00 93.44 180 ALA A O 1
ATOM 1429 N N . ALA A 1 181 ? -23.228 -5.356 34.677 1.00 94.00 181 ALA A N 1
ATOM 1430 C CA . ALA A 1 181 ? -24.394 -5.856 35.404 1.00 94.00 181 ALA A CA 1
ATOM 1431 C C . ALA A 1 181 ? -25.217 -4.730 36.056 1.00 94.00 181 ALA A C 1
ATOM 1433 O O . ALA A 1 181 ? -26.440 -4.756 35.989 1.00 94.00 181 ALA A O 1
ATOM 1434 N N . LEU A 1 182 ? -24.558 -3.719 36.638 1.00 93.19 182 LEU A N 1
ATOM 1435 C CA . LEU A 1 182 ? -25.246 -2.546 37.186 1.00 93.19 182 LEU A CA 1
ATOM 1436 C C . LEU A 1 182 ? -25.961 -1.735 36.093 1.00 93.19 182 LEU A C 1
ATOM 1438 O O . LEU A 1 182 ? -27.069 -1.260 36.306 1.00 93.19 182 LEU A O 1
ATOM 1442 N N . LEU A 1 183 ? -25.333 -1.558 34.929 1.00 91.75 183 LEU A N 1
ATOM 1443 C CA . LEU A 1 183 ? -25.946 -0.847 33.806 1.00 91.75 183 LEU A CA 1
ATOM 1444 C C . LEU A 1 183 ? -27.115 -1.628 33.199 1.00 91.75 183 LEU A C 1
ATOM 1446 O O . LEU A 1 183 ? -28.105 -1.006 32.840 1.00 91.75 183 LEU A O 1
ATOM 1450 N N . ASP A 1 184 ? -27.021 -2.955 33.125 1.00 90.62 184 ASP A N 1
ATOM 1451 C CA . ASP A 1 184 ? -28.101 -3.821 32.649 1.00 90.62 184 ASP A CA 1
ATOM 1452 C C . ASP A 1 184 ? -29.305 -3.781 33.604 1.00 90.62 184 ASP A C 1
ATOM 1454 O O . ASP A 1 184 ? -30.446 -3.755 33.154 1.00 90.62 184 ASP A O 1
ATOM 1458 N N . GLU A 1 185 ? -29.069 -3.723 34.920 1.00 92.38 185 GLU A N 1
ATOM 1459 C CA . GLU A 1 185 ? -30.132 -3.524 35.916 1.00 92.38 185 GLU A CA 1
ATOM 1460 C C . GLU A 1 185 ? -30.805 -2.155 35.747 1.00 92.38 185 GLU A C 1
ATOM 1462 O O . GLU A 1 185 ? -32.032 -2.074 35.688 1.00 92.38 185 GLU A O 1
ATOM 1467 N N . MET A 1 186 ? -30.017 -1.087 35.579 1.00 90.75 186 MET A N 1
ATOM 1468 C CA . MET A 1 186 ? -30.563 0.237 35.270 1.00 90.75 186 MET A CA 1
ATOM 1469 C C . MET A 1 186 ? -31.316 0.241 33.932 1.00 90.75 186 MET A C 1
ATOM 1471 O O . MET A 1 186 ? -32.351 0.887 33.810 1.00 90.75 186 MET A O 1
ATOM 1475 N N . ASP A 1 187 ? -30.855 -0.483 32.917 1.00 92.75 187 ASP A N 1
ATOM 1476 C CA . ASP A 1 187 ? -31.562 -0.551 31.639 1.00 92.75 187 ASP A CA 1
ATOM 1477 C C . ASP A 1 187 ? -32.869 -1.346 31.729 1.00 92.75 187 ASP A C 1
ATOM 1479 O O . ASP A 1 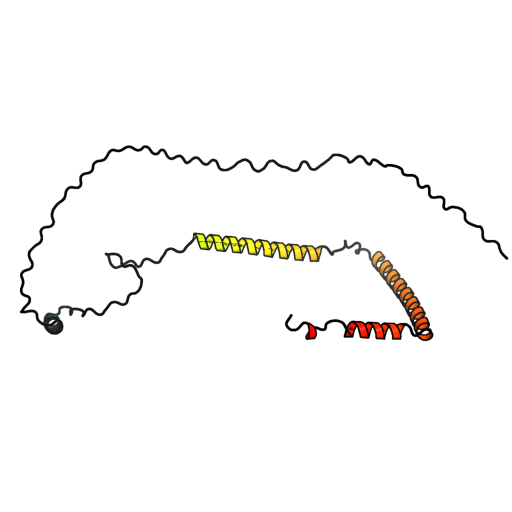187 ? -33.860 -0.982 31.100 1.00 92.75 187 ASP A O 1
ATOM 1483 N N . ALA A 1 188 ? -32.916 -2.387 32.560 1.00 90.12 188 ALA A N 1
ATOM 1484 C CA . ALA A 1 188 ? -34.150 -3.117 32.829 1.00 90.12 188 ALA A CA 1
ATOM 1485 C C . ALA A 1 188 ? -35.216 -2.227 33.495 1.00 90.12 188 ALA A C 1
ATOM 1487 O O . ALA A 1 188 ? -36.407 -2.415 33.244 1.00 90.12 188 ALA A O 1
ATOM 1488 N N . GLU A 1 189 ? -34.803 -1.253 34.312 1.00 88.50 189 GLU A N 1
ATOM 1489 C CA . GLU A 1 189 ? -35.713 -0.318 34.983 1.00 88.50 189 GLU A CA 1
ATOM 1490 C C . GLU A 1 189 ? -36.079 0.900 34.113 1.00 88.50 189 GLU A C 1
ATOM 1492 O O . GLU A 1 189 ? -37.234 1.327 34.101 1.00 88.50 189 GLU A O 1
ATOM 1497 N N . PHE A 1 190 ? -35.126 1.450 33.352 1.00 87.38 190 PHE A N 1
ATOM 1498 C CA . PHE A 1 190 ? -35.308 2.695 32.593 1.00 87.38 190 PHE A CA 1
ATOM 1499 C C . PHE A 1 190 ? -35.545 2.500 31.081 1.00 87.38 190 PHE A C 1
ATOM 1501 O O . PHE A 1 190 ? -36.025 3.423 30.422 1.00 87.38 190 PHE A O 1
ATOM 1508 N N . GLY A 1 191 ? -35.225 1.335 30.509 1.00 87.25 191 GLY A N 1
ATOM 1509 C CA . GLY A 1 191 ? -35.465 0.984 29.099 1.00 87.25 191 GLY A CA 1
ATOM 1510 C C . GLY A 1 191 ? -34.713 1.836 28.065 1.00 87.25 191 GLY A C 1
ATOM 1511 O O . GLY A 1 191 ? -35.114 1.902 26.900 1.00 87.25 191 GLY A O 1
ATOM 1512 N N . VAL A 1 192 ? -33.643 2.524 28.468 1.00 86.62 192 VAL A N 1
ATOM 1513 C CA . VAL A 1 192 ? -32.913 3.511 27.649 1.00 86.62 192 VAL A CA 1
ATOM 1514 C C . VAL A 1 192 ? -32.154 2.850 26.488 1.00 86.62 192 VAL A C 1
ATOM 1516 O O . VAL A 1 192 ? -32.029 3.426 25.406 1.00 86.62 192 VAL A O 1
ATOM 1519 N N . GLY A 1 193 ? -31.684 1.622 26.672 1.00 88.81 193 GLY A N 1
ATOM 1520 C CA . GLY A 1 193 ? -30.968 0.810 25.698 1.00 88.81 193 GLY A CA 1
ATOM 1521 C C . GLY A 1 193 ? -31.821 0.457 24.483 1.00 88.81 193 GLY A C 1
ATOM 1522 O O . GLY A 1 193 ? -31.307 0.455 23.364 1.00 88.81 193 GLY A O 1
ATOM 1523 N N . ALA A 1 194 ? -33.130 0.256 24.662 1.00 88.44 194 ALA A N 1
ATOM 1524 C CA . ALA A 1 194 ? -34.056 0.049 23.548 1.00 88.44 194 ALA A CA 1
ATOM 1525 C C . ALA A 1 194 ? -34.172 1.307 22.667 1.00 88.44 194 ALA A C 1
ATOM 1527 O O . ALA A 1 194 ? -34.089 1.212 21.443 1.00 88.44 194 ALA A O 1
ATOM 1528 N N . LEU A 1 195 ? -34.269 2.490 23.286 1.00 88.94 195 LEU A N 1
ATOM 1529 C CA . LEU A 1 195 ? -34.343 3.768 22.569 1.00 88.94 195 LEU A CA 1
ATOM 1530 C C . LEU A 1 195 ? -33.055 4.058 21.784 1.00 88.94 195 LEU A C 1
ATOM 1532 O O . LEU A 1 195 ? -33.113 4.429 20.612 1.00 88.94 195 LEU A O 1
ATOM 1536 N N . LEU A 1 196 ? -31.890 3.820 22.396 1.00 90.12 196 LEU A N 1
ATOM 1537 C CA . LEU A 1 196 ? -30.590 3.957 21.727 1.00 90.12 196 LEU A CA 1
ATOM 1538 C C . LEU A 1 196 ? -30.408 2.947 20.584 1.00 90.12 196 LEU A C 1
ATOM 1540 O O . LEU A 1 196 ? -29.810 3.271 19.555 1.00 90.12 196 LEU A O 1
ATOM 1544 N N . ALA A 1 197 ? -30.909 1.719 20.741 1.00 91.25 197 ALA A N 1
ATOM 1545 C CA . ALA A 1 197 ? -30.855 0.706 19.692 1.00 91.25 197 ALA A CA 1
ATOM 1546 C C . ALA A 1 197 ? -31.712 1.095 18.477 1.00 91.25 197 ALA A C 1
ATOM 1548 O O . ALA A 1 197 ? -31.279 0.886 17.339 1.00 91.25 197 ALA A O 1
ATOM 1549 N N . ASP A 1 198 ? -32.890 1.677 18.697 1.00 92.56 198 ASP A N 1
ATOM 1550 C CA . ASP A 1 198 ? -33.758 2.173 17.626 1.00 92.56 198 ASP A CA 1
ATOM 1551 C C . ASP A 1 198 ? -33.152 3.386 16.909 1.00 92.56 198 ASP A C 1
ATOM 1553 O O . ASP A 1 198 ? -33.179 3.447 15.675 1.00 92.56 198 ASP A O 1
ATOM 1557 N N . GLU A 1 199 ? -32.513 4.300 17.644 1.00 93.62 199 GLU A N 1
ATOM 1558 C CA . GLU A 1 199 ? -31.768 5.418 17.059 1.00 93.62 199 GLU A CA 1
ATOM 1559 C C . GLU A 1 199 ? -30.595 4.925 16.198 1.00 93.62 199 GLU A C 1
ATOM 1561 O O . GLU A 1 199 ? -30.517 5.273 15.018 1.00 93.62 199 GLU A O 1
ATOM 1566 N N . GLN A 1 200 ? -29.750 4.023 16.715 1.00 91.44 200 GLN A N 1
ATOM 1567 C CA . GLN A 1 200 ? -28.648 3.431 15.941 1.00 91.44 200 GLN A CA 1
ATOM 1568 C C . GLN A 1 200 ? -29.134 2.663 14.709 1.00 91.44 200 GLN A C 1
ATOM 1570 O O . GLN A 1 200 ? -28.478 2.678 13.663 1.00 91.44 200 GLN A O 1
ATOM 1575 N N . ARG A 1 201 ? -30.273 1.966 14.796 1.00 91.31 201 ARG A N 1
ATOM 1576 C CA . ARG A 1 201 ? -30.897 1.325 13.627 1.00 91.31 201 ARG A CA 1
ATOM 1577 C C . ARG A 1 201 ? -31.325 2.369 12.600 1.00 91.31 201 ARG A C 1
ATOM 1579 O O . ARG A 1 201 ? -31.072 2.171 11.412 1.00 91.31 201 ARG A O 1
ATOM 1586 N N . GLY A 1 202 ? -31.910 3.479 13.046 1.00 93.50 202 GLY A N 1
ATOM 1587 C CA . GLY A 1 202 ? -32.253 4.622 12.204 1.00 93.50 202 GLY A CA 1
ATOM 1588 C C . GLY A 1 202 ? -31.031 5.242 11.521 1.00 93.50 202 GLY A C 1
ATOM 1589 O O . GLY A 1 202 ? -31.051 5.457 10.310 1.00 93.50 202 GLY A O 1
ATOM 1590 N N . GLU A 1 203 ? -29.943 5.468 12.256 1.00 93.25 203 GLU A N 1
ATOM 1591 C CA . GLU A 1 203 ? -28.683 5.985 11.711 1.00 93.25 203 GLU A CA 1
ATOM 1592 C C . GLU A 1 203 ? -28.067 5.038 10.677 1.00 93.25 203 GLU A C 1
ATOM 1594 O O . GLU A 1 203 ? -27.705 5.466 9.580 1.00 93.25 203 GLU A O 1
ATOM 1599 N N . ARG A 1 204 ? -28.010 3.733 10.971 1.00 89.75 204 ARG A N 1
ATOM 1600 C CA . ARG A 1 204 ? -27.505 2.717 10.031 1.00 89.75 204 ARG A CA 1
ATOM 1601 C C . ARG A 1 204 ? -28.366 2.596 8.778 1.00 89.75 204 ARG A C 1
ATOM 1603 O O . ARG A 1 204 ? -27.829 2.333 7.707 1.00 89.75 204 ARG A O 1
ATOM 1610 N N . ALA A 1 205 ? -29.679 2.790 8.894 1.00 90.81 205 ALA A N 1
ATOM 1611 C CA . ALA A 1 205 ? -30.583 2.813 7.748 1.00 90.81 205 ALA A CA 1
ATOM 1612 C C . ALA A 1 205 ? -30.418 4.083 6.894 1.00 90.81 205 ALA A C 1
ATOM 1614 O O . ALA A 1 205 ? -30.584 4.025 5.676 1.00 90.81 205 ALA A O 1
ATOM 1615 N N . ARG A 1 206 ? -30.078 5.220 7.518 1.00 91.44 206 ARG A N 1
ATOM 1616 C CA . ARG A 1 206 ? -29.777 6.492 6.835 1.00 91.44 206 ARG A CA 1
ATOM 1617 C C . ARG A 1 206 ? -28.390 6.506 6.192 1.00 91.44 206 ARG A C 1
ATOM 1619 O O . ARG A 1 206 ? -28.184 7.231 5.221 1.00 91.44 206 ARG A O 1
ATOM 1626 N N . ALA A 1 207 ? -27.445 5.731 6.720 1.00 93.38 207 ALA A N 1
ATOM 1627 C CA . ALA A 1 207 ? -26.104 5.628 6.167 1.00 93.38 207 ALA A CA 1
ATOM 1628 C C . ALA A 1 207 ? -26.128 5.067 4.734 1.00 93.38 207 ALA A C 1
ATOM 1630 O O . ALA A 1 207 ? -26.881 4.149 4.395 1.00 93.38 207 ALA A O 1
ATOM 1631 N N . TYR A 1 208 ? -25.266 5.608 3.872 1.00 91.81 208 TYR A N 1
ATOM 1632 C CA . TYR A 1 208 ? -25.119 5.104 2.512 1.00 91.81 208 TYR A CA 1
ATOM 1633 C C . TYR A 1 208 ? -24.599 3.663 2.533 1.00 91.81 208 TYR A C 1
ATOM 1635 O O . TYR A 1 208 ? -23.508 3.379 3.019 1.00 91.81 208 TYR A O 1
ATOM 1643 N N . ALA A 1 209 ? -25.378 2.742 1.974 1.00 91.31 209 ALA A N 1
ATOM 1644 C CA . ALA A 1 209 ? -24.959 1.371 1.754 1.00 91.31 209 ALA A CA 1
ATOM 1645 C C . ALA A 1 209 ? -24.168 1.260 0.434 1.00 91.31 209 ALA A C 1
ATOM 1647 O O . ALA A 1 209 ? -24.339 2.097 -0.453 1.00 91.31 209 ALA A O 1
ATOM 1648 N N . PRO A 1 210 ? -23.381 0.190 0.223 1.00 91.06 210 PRO A N 1
ATOM 1649 C CA . PRO A 1 210 ? -22.614 -0.016 -1.014 1.00 91.06 210 PRO A CA 1
ATOM 1650 C C . PRO A 1 210 ? -23.461 0.060 -2.295 1.00 91.06 210 PRO A C 1
ATOM 1652 O O . PRO A 1 210 ? -22.996 0.498 -3.341 1.00 91.06 210 PRO A O 1
ATOM 1655 N N . ARG A 1 211 ? -24.744 -0.309 -2.200 1.00 91.25 211 ARG A N 1
ATOM 1656 C CA . ARG A 1 211 ? -25.733 -0.176 -3.280 1.00 91.25 211 ARG A CA 1
ATOM 1657 C C . ARG A 1 211 ? -26.031 1.283 -3.667 1.00 91.25 211 ARG A C 1
ATOM 1659 O O . ARG A 1 211 ? -26.348 1.530 -4.822 1.00 91.25 211 ARG A O 1
ATOM 1666 N N . HIS A 1 212 ? -25.933 2.223 -2.723 1.00 92.12 212 HIS A N 1
ATOM 1667 C CA . HIS A 1 212 ? -26.166 3.658 -2.936 1.00 92.12 212 HIS A CA 1
ATOM 1668 C C . HIS A 1 212 ? -24.945 4.369 -3.538 1.00 92.12 212 HIS A C 1
ATOM 1670 O O . HIS A 1 212 ? -25.078 5.474 -4.044 1.00 92.12 212 HIS A O 1
ATOM 1676 N N . LEU A 1 213 ? -23.770 3.736 -3.497 1.00 89.88 213 LEU A N 1
ATOM 1677 C CA . LEU A 1 213 ? -22.521 4.256 -4.066 1.00 89.88 213 LEU A CA 1
ATOM 1678 C C . LEU A 1 213 ? -22.217 3.659 -5.449 1.00 89.88 213 LEU A C 1
ATOM 1680 O O . LEU A 1 213 ? -21.154 3.892 -6.016 1.00 89.88 213 LEU A O 1
ATOM 1684 N N . ARG A 1 214 ? -23.126 2.849 -6.006 1.00 91.38 214 ARG A N 1
ATOM 1685 C CA . ARG A 1 214 ? -22.921 2.210 -7.306 1.00 91.38 214 ARG A CA 1
ATOM 1686 C C . ARG A 1 214 ? -23.032 3.251 -8.422 1.00 91.38 214 ARG A C 1
ATOM 1688 O O . ARG A 1 214 ? -24.129 3.710 -8.717 1.00 91.38 214 ARG A O 1
ATOM 1695 N N . GLY A 1 215 ? -21.914 3.531 -9.087 1.00 86.38 215 GLY A N 1
ATOM 1696 C CA . GLY A 1 215 ? -21.862 4.426 -10.249 1.00 86.38 215 GLY A CA 1
ATOM 1697 C C . GLY A 1 215 ? -21.532 5.885 -9.927 1.00 86.38 215 GLY A C 1
ATOM 1698 O O . GLY A 1 215 ? -21.632 6.713 -10.829 1.00 86.38 215 GLY A O 1
ATOM 1699 N N . LEU A 1 216 ? -21.148 6.180 -8.679 1.00 77.50 216 LEU A N 1
ATOM 1700 C CA . LEU A 1 216 ? -20.403 7.391 -8.329 1.00 77.50 216 LEU A CA 1
ATOM 1701 C C . LEU A 1 216 ? -18.896 7.161 -8.524 1.00 77.50 216 LEU A C 1
ATOM 1703 O O . LEU A 1 216 ? -18.461 6.000 -8.334 1.00 77.50 216 LEU A O 1
#

Solvent-accessible surface area (backbone atoms only — not comparable to full-atom values): 14850 Å² total; per-residue (Å²): 140,83,87,76,85,81,84,87,79,85,84,78,81,90,69,92,72,88,75,84,73,80,80,80,88,73,88,80,87,73,86,85,82,86,87,86,87,88,83,90,76,90,73,87,74,82,80,79,83,74,88,81,80,90,75,88,81,80,85,80,85,84,84,81,80,83,84,79,88,70,88,84,78,73,72,54,71,68,57,48,27,53,54,29,48,78,71,74,40,84,61,78,79,75,89,70,83,76,77,85,65,97,62,71,77,51,102,78,78,79,63,80,78,72,82,79,77,64,61,71,58,51,57,50,52,51,56,50,50,54,58,49,49,53,54,48,52,50,51,51,49,49,52,48,49,62,65,58,68,69,63,65,78,76,86,69,84,46,72,68,58,53,56,50,51,53,49,52,51,52,50,51,51,51,53,49,50,53,52,48,52,53,50,52,54,50,31,74,75,67,50,55,62,60,57,53,50,53,49,52,52,51,50,61,68,69,46,84,48,77,79,75,53,68,90,113

Foldseek 3Di:
DDDDDDPPDDDDDPDPDDDPDDDDDDDDPDDPPDDDDDDPDDDPDDPPPDDDDDDDDDDDDDDDDDDDDPPPPDDDLVVVQVVCVVVVHDRDDDPDPDPCPVFDADPVGDDTDDPDDPVVVVVVVVVVVVVVVVVVVVVVVVVVCVVVVPPPPCPPPDPVVVVVVVVVVVVVVVVVVVVVVVVVVVCVVVVVVVVVVVVVVVVVVVDDDPVNVPPD

Organism: NCBI:txid116150

InterPro domains:
  IPR005011 SNU66/SART1 family [PF03343] (127-216)
  IPR005011 SNU66/SART1 family [PTHR14152] (23-216)
  IPR045347 HIND motif [PF19252] (73-94)